Protein AF-A0A1B0D3J5-F1 (afdb_monomer_lite)

pLDDT: mean 71.96, std 26.23, range [23.3, 96.31]

Foldseek 3Di:
DPLDQQWPVVVWDQWPDKDQDPDPLRSVDIDTDGDPVDDTDIDGDDPDAQQVPDPDPDPDDDGHKDKDKDFAFDPCVPDDPDDGQGPWMWMDIDGGDPDCPVVVVVVVVVVVLVPDDPVSNVVDDDDDPDDDTGTDDSVPDDPRDRDDVPDPDDPDDPDDDDDPPDDDDDDDDDDDDDDDDDDDDDDDDDDDDDDDDDDDDDDDDDDDDDDDDDDDQQAQDLQADLVSVCVNCVSLVNNVCNVVCSHPHSNRLLPDDLVRLCVSVNDPVSVVSNCSNPPD

Sequence (280 aa):
MVPGHPVDVPLSYGLCHVSQPSNPSLFNTVEILWDPMKEVGVYIKVNCISTEFTPKKHGGEKGVPFRIQVETYLDTKHNSEVTVKPIHAAACQIKVFKLKGADRKHKQDREKIQKRPPSEQEKYQPSYECTILNDISSDMIVPQVCYSPDNGKTAISPIVPNSPVHVPKYDGVMQQFANTNNNPIAINNVSSTNSAMCKIIDQSIMSPAQMDSDEMIPTISKDSTPAHLTQWMNYHRLTQYVNTFAHFSGGDLLRMSKEDLIQICGLADGIRMYNILHAK

Radius of gyration: 28.18 Å; chains: 1; bounding box: 67×63×69 Å

Organism: Phlebotomus papatasi (NCBI:txid29031)

Secondary structure (DSSP, 8-state):
-----SB-TTT-BSEEEEE--S-GGGTT--EEEE-TTS--B--B---S-GGGGSS--STTS-PPPEEEEEEE----TT-TTS----SEEEEEEE---STTHHHHHHHHHHHHHHTS-HHHHTTSPPP-SSPPPEE--GGG--------TT--S-----------S-----------------PPPP--------------------PPPP-----------TT--HHHHHHHHHHTT-GGGTTTTTT--HHHHTTS-HHHHHHHH-HHHHHHHHHHHT--

InterPro domains:
  IPR007604 CP2 transcription factor [PF04516] (8-117)
  IPR007604 CP2 transcription factor [PS51968] (1-159)
  IPR013761 Sterile alpha motif/pointed domain superfamily [G3DSA:1.10.150.50] (208-280)
  IPR013761 Sterile alpha motif/pointed domain superfamily [SSF47769] (225-278)
  IPR040167 Transcription factor CP2-like [PTHR11037] (7-273)
  IPR041418 SAM domain [PF18016] (218-278)

Structure (mmCIF, N/CA/C/O backbone):
data_AF-A0A1B0D3J5-F1
#
_entry.id   AF-A0A1B0D3J5-F1
#
loop_
_atom_site.group_PDB
_atom_site.id
_atom_site.type_symbol
_atom_site.label_atom_id
_atom_site.label_alt_id
_atom_site.label_comp_id
_atom_site.label_asym_id
_atom_site.label_entity_id
_atom_site.label_seq_id
_atom_site.pdbx_PDB_ins_code
_atom_site.Cartn_x
_atom_site.Cartn_y
_atom_site.Cartn_z
_atom_site.occupancy
_atom_site.B_iso_or_equiv
_atom_site.auth_seq_id
_atom_site.auth_comp_id
_atom_site.auth_asym_id
_atom_site.auth_atom_id
_atom_site.pdbx_PDB_model_num
ATOM 1 N N . MET A 1 1 ? 17.002 -3.741 13.580 1.00 38.31 1 MET A N 1
ATOM 2 C CA . MET A 1 1 ? 15.784 -4.418 13.091 1.00 38.31 1 MET A CA 1
ATOM 3 C C . MET A 1 1 ? 16.031 -4.672 11.616 1.00 38.31 1 MET A C 1
ATOM 5 O O . MET A 1 1 ? 16.251 -3.703 10.905 1.00 38.31 1 MET A O 1
ATOM 9 N N . VAL A 1 2 ? 16.180 -5.930 11.191 1.00 34.06 2 VAL A N 1
ATOM 10 C CA . VAL A 1 2 ? 16.380 -6.238 9.763 1.00 34.06 2 VAL A CA 1
ATOM 11 C C . VAL A 1 2 ? 15.131 -5.738 9.031 1.00 34.06 2 VAL A C 1
ATOM 13 O O . VAL A 1 2 ? 14.034 -6.072 9.489 1.00 34.06 2 VAL A O 1
ATOM 16 N N . PRO A 1 3 ? 15.245 -4.901 7.987 1.00 51.28 3 PRO A N 1
ATOM 17 C CA . PRO A 1 3 ? 14.080 -4.473 7.230 1.00 51.28 3 PRO A CA 1
ATOM 18 C C . PRO A 1 3 ? 13.484 -5.712 6.559 1.00 51.28 3 PRO A C 1
ATOM 20 O O . PRO A 1 3 ? 14.028 -6.241 5.596 1.00 51.28 3 PRO A O 1
ATOM 23 N N . GLY A 1 4 ? 12.406 -6.239 7.137 1.00 60.72 4 GLY A N 1
ATOM 24 C CA . GLY A 1 4 ? 11.623 -7.285 6.497 1.00 60.72 4 GLY A CA 1
ATOM 25 C C . GLY A 1 4 ? 10.957 -6.708 5.255 1.00 60.72 4 GLY A C 1
ATOM 26 O O . GLY A 1 4 ? 10.468 -5.577 5.297 1.00 60.72 4 GLY A O 1
ATOM 27 N N . HIS A 1 5 ? 10.933 -7.474 4.167 1.00 71.75 5 HIS A N 1
ATOM 28 C CA . HIS A 1 5 ? 10.222 -7.065 2.962 1.00 71.75 5 HIS A CA 1
ATOM 29 C C . HIS A 1 5 ? 8.737 -6.805 3.284 1.00 71.75 5 HIS A C 1
ATOM 31 O O . HIS A 1 5 ? 8.107 -7.627 3.958 1.00 71.75 5 HIS A O 1
ATOM 37 N N . PRO A 1 6 ? 8.168 -5.673 2.831 1.00 83.50 6 PRO A N 1
ATOM 38 C CA . PRO A 1 6 ? 6.795 -5.283 3.153 1.00 83.50 6 PRO A CA 1
ATOM 39 C C . PRO A 1 6 ? 5.741 -6.158 2.461 1.00 83.50 6 PRO A C 1
ATOM 41 O O . PRO A 1 6 ? 4.586 -6.130 2.873 1.00 83.50 6 PRO A O 1
ATOM 44 N N . VAL A 1 7 ? 6.121 -6.941 1.446 1.00 90.81 7 VAL A N 1
ATOM 45 C CA . VAL A 1 7 ? 5.234 -7.855 0.712 1.00 90.81 7 VAL A CA 1
ATOM 46 C C . VAL A 1 7 ? 5.583 -9.305 1.032 1.00 90.81 7 VAL A C 1
ATOM 48 O O . VAL A 1 7 ? 6.741 -9.717 0.956 1.00 90.81 7 VAL A O 1
ATOM 51 N N . ASP A 1 8 ? 4.564 -10.090 1.370 1.00 90.38 8 ASP A N 1
ATOM 52 C CA . ASP A 1 8 ? 4.640 -11.541 1.499 1.00 90.38 8 ASP A CA 1
ATOM 53 C C . ASP A 1 8 ? 4.402 -12.184 0.126 1.00 90.38 8 ASP A C 1
ATOM 55 O O . ASP A 1 8 ? 3.270 -12.479 -0.263 1.00 90.38 8 ASP A O 1
ATOM 59 N N . VAL A 1 9 ? 5.482 -12.328 -0.647 1.00 88.94 9 VAL A N 1
ATOM 60 C CA . VAL A 1 9 ? 5.426 -12.860 -2.019 1.00 88.94 9 VAL A CA 1
ATOM 61 C C . VAL A 1 9 ? 4.816 -14.270 -2.075 1.00 88.94 9 VAL A C 1
ATOM 63 O O . VAL A 1 9 ? 3.961 -14.468 -2.929 1.00 88.94 9 VAL A O 1
ATOM 66 N N . PRO A 1 10 ? 5.149 -15.225 -1.178 1.00 92.12 10 PRO A N 1
ATOM 67 C CA . PRO A 1 10 ? 4.513 -16.548 -1.169 1.00 92.12 10 PRO A CA 1
ATOM 68 C C . PRO A 1 10 ? 2.989 -16.556 -1.009 1.00 92.12 10 PRO A C 1
ATOM 70 O O . PRO A 1 10 ? 2.341 -17.474 -1.503 1.00 92.12 10 PRO A O 1
ATOM 73 N N . LEU A 1 11 ? 2.418 -15.577 -0.300 1.00 93.56 11 LEU A N 1
ATOM 74 C CA . LEU A 1 11 ? 0.963 -15.452 -0.163 1.00 93.56 11 LEU A CA 1
ATOM 75 C C . LEU A 1 11 ? 0.332 -14.665 -1.319 1.00 93.56 11 LEU A C 1
ATOM 77 O O . LEU A 1 11 ? -0.857 -14.812 -1.581 1.00 93.56 11 LEU A O 1
ATOM 81 N N . SER A 1 12 ? 1.117 -13.836 -2.004 1.00 95.19 12 SER A N 1
ATOM 82 C CA . SER A 1 12 ? 0.647 -12.977 -3.089 1.00 95.19 12 SER A CA 1
ATOM 83 C C . SER A 1 12 ? 0.568 -13.719 -4.425 1.00 95.19 12 SER A C 1
ATOM 85 O O . SER A 1 12 ? 1.298 -14.676 -4.670 1.00 95.19 12 SER A O 1
ATOM 87 N N . TYR A 1 13 ? -0.308 -13.263 -5.317 1.00 96.12 13 TYR A N 1
ATOM 88 C CA . TYR A 1 13 ? -0.536 -13.882 -6.624 1.00 96.12 13 TYR A CA 1
ATOM 89 C C . TYR A 1 13 ? -0.886 -12.832 -7.684 1.00 96.12 13 TYR A C 1
ATOM 91 O O . TYR A 1 13 ? -1.293 -11.717 -7.359 1.00 96.12 13 TYR A O 1
ATOM 99 N N . GLY A 1 14 ? -0.703 -13.177 -8.962 1.00 94.06 14 GLY A N 1
ATOM 100 C CA . GLY A 1 14 ? -0.996 -12.276 -10.088 1.00 94.06 14 GLY A CA 1
ATOM 101 C C . GLY A 1 14 ? 0.007 -11.129 -10.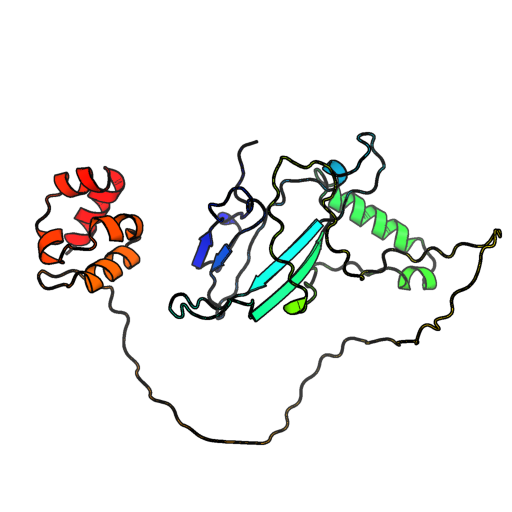277 1.00 94.06 14 GLY A C 1
ATOM 102 O O . GLY A 1 14 ? -0.209 -10.253 -11.111 1.00 94.06 14 GLY A O 1
ATOM 103 N N . LEU A 1 15 ? 1.112 -11.127 -9.523 1.00 93.69 15 LEU A N 1
ATOM 104 C CA . LEU A 1 15 ? 2.163 -10.113 -9.620 1.00 93.69 15 LEU A CA 1
ATOM 105 C C . LEU A 1 15 ? 3.139 -10.468 -10.744 1.00 93.69 15 LEU A C 1
ATOM 107 O O . LEU A 1 15 ? 3.722 -11.551 -10.748 1.00 93.69 15 LEU A O 1
ATOM 111 N N . CYS A 1 16 ? 3.367 -9.534 -11.662 1.00 91.88 16 CYS A N 1
ATOM 112 C CA . CYS A 1 16 ? 4.427 -9.626 -12.665 1.00 91.88 16 CYS A CA 1
ATOM 113 C C . CYS A 1 16 ? 5.784 -9.258 -12.053 1.00 91.88 16 CYS A C 1
ATOM 115 O O . CYS A 1 16 ? 6.806 -9.867 -12.366 1.00 91.88 16 CYS A O 1
ATOM 117 N N . HIS A 1 17 ? 5.794 -8.246 -11.181 1.00 89.44 17 HIS A N 1
ATOM 118 C CA . HIS A 1 17 ? 7.000 -7.748 -10.529 1.00 89.44 17 HIS A CA 1
ATOM 119 C C . HIS A 1 17 ? 6.676 -7.091 -9.184 1.00 89.44 17 HIS A C 1
ATOM 121 O O . HIS A 1 17 ? 5.610 -6.499 -9.022 1.00 89.44 17 HIS A O 1
ATOM 127 N N . VAL A 1 18 ? 7.621 -7.156 -8.245 1.00 90.75 18 VAL A N 1
ATOM 128 C CA . VAL A 1 18 ? 7.583 -6.427 -6.971 1.00 90.75 18 VAL A CA 1
ATOM 129 C C . VAL A 1 18 ? 8.946 -5.780 -6.762 1.00 90.75 18 VAL A C 1
ATOM 131 O O . VAL A 1 18 ? 9.956 -6.480 -6.706 1.00 90.75 18 VAL A O 1
ATOM 134 N N . SER A 1 19 ? 8.976 -4.460 -6.625 1.00 88.38 19 SER A N 1
ATOM 135 C CA . SER A 1 19 ? 10.171 -3.693 -6.271 1.00 88.38 19 SER A CA 1
ATOM 136 C C . SER A 1 19 ? 9.922 -2.872 -5.021 1.00 88.38 19 SER A C 1
ATOM 138 O O . SER A 1 19 ? 8.858 -2.298 -4.820 1.00 88.38 19 SER A O 1
ATOM 140 N N . GLN A 1 20 ? 10.941 -2.776 -4.177 1.00 83.25 20 GLN A N 1
ATOM 141 C CA . GLN A 1 20 ? 10.996 -1.733 -3.167 1.00 83.25 20 GLN A CA 1
ATOM 142 C C . GLN A 1 20 ? 11.940 -0.643 -3.681 1.00 83.25 20 GLN A C 1
ATOM 144 O O . GLN A 1 20 ? 13.038 -0.990 -4.130 1.00 83.25 20 GLN A O 1
ATOM 149 N N . PRO A 1 21 ? 11.550 0.644 -3.641 1.00 78.94 21 PRO A N 1
ATOM 150 C CA . PRO A 1 21 ? 12.441 1.718 -4.051 1.00 78.94 21 PRO A CA 1
ATOM 151 C C . PRO A 1 21 ? 13.766 1.643 -3.288 1.00 78.94 21 PRO A C 1
ATOM 153 O O . PRO A 1 21 ? 13.787 1.447 -2.073 1.00 78.94 21 PRO A O 1
ATOM 156 N N . SER A 1 22 ? 14.882 1.821 -3.994 1.00 75.25 22 SER A N 1
ATOM 157 C CA . SER A 1 22 ? 16.225 1.796 -3.397 1.00 75.25 22 SER A CA 1
ATOM 158 C C . SER A 1 22 ? 16.488 2.980 -2.462 1.00 75.25 22 SER A C 1
ATOM 160 O O . SER A 1 22 ? 17.437 2.946 -1.680 1.00 75.25 22 SER A O 1
ATOM 162 N N . ASN A 1 23 ? 15.648 4.020 -2.522 1.00 76.50 23 ASN A N 1
ATOM 163 C CA . ASN A 1 23 ? 15.724 5.170 -1.636 1.00 76.50 23 ASN A CA 1
ATOM 164 C C . ASN A 1 23 ? 15.330 4.776 -0.194 1.00 76.50 23 ASN A C 1
ATOM 166 O O . ASN A 1 23 ? 14.168 4.431 0.045 1.00 76.50 23 ASN A O 1
ATOM 170 N N . PRO A 1 24 ? 16.239 4.908 0.792 1.00 71.69 24 PRO A N 1
ATOM 171 C CA . PRO A 1 24 ? 15.947 4.597 2.188 1.00 71.69 24 PRO A CA 1
ATOM 172 C C . PRO A 1 24 ? 14.793 5.409 2.789 1.00 71.69 24 PRO A C 1
ATOM 174 O O . PRO A 1 24 ? 14.188 4.952 3.753 1.00 71.69 24 PRO A O 1
ATOM 177 N N . SER A 1 25 ? 14.462 6.588 2.245 1.00 74.81 25 SER A N 1
ATOM 178 C CA . SER A 1 25 ? 13.327 7.397 2.712 1.00 74.81 25 SER A CA 1
ATOM 179 C C . SER A 1 25 ? 11.962 6.862 2.267 1.00 74.81 25 SER A C 1
ATOM 181 O O . SER A 1 25 ? 10.946 7.343 2.760 1.00 74.81 25 SER A O 1
ATOM 183 N N . LEU A 1 26 ? 11.933 5.868 1.371 1.00 79.38 26 LEU A N 1
ATOM 184 C CA . LEU A 1 26 ? 10.729 5.237 0.822 1.00 79.38 26 LEU A CA 1
ATOM 185 C C . LEU A 1 26 ? 10.536 3.803 1.339 1.00 79.38 26 LEU A C 1
ATOM 187 O O . LEU A 1 26 ? 9.882 2.982 0.698 1.00 79.38 26 LEU A O 1
ATOM 191 N N . PHE A 1 27 ? 11.068 3.482 2.522 1.00 81.62 27 PHE A N 1
ATOM 192 C CA . PHE A 1 27 ? 10.923 2.152 3.130 1.00 81.62 27 PHE A CA 1
ATOM 193 C C . PHE A 1 27 ? 9.456 1.754 3.397 1.00 81.62 27 PHE A C 1
ATOM 195 O O . PHE A 1 27 ? 9.156 0.570 3.544 1.00 81.62 27 PHE A O 1
ATOM 202 N N . ASN A 1 28 ? 8.544 2.729 3.457 1.00 86.94 28 ASN A N 1
ATOM 203 C CA . ASN A 1 28 ? 7.097 2.550 3.596 1.00 86.94 28 ASN A CA 1
ATOM 204 C C . ASN A 1 28 ? 6.354 2.404 2.252 1.00 86.94 28 ASN A C 1
ATOM 206 O O . ASN A 1 28 ? 5.124 2.411 2.252 1.00 86.94 28 ASN A O 1
ATOM 210 N N . THR A 1 29 ? 7.079 2.298 1.137 1.00 90.00 29 THR A N 1
ATOM 211 C CA . THR A 1 29 ? 6.531 2.200 -0.220 1.00 90.00 29 THR A CA 1
ATOM 212 C C . THR A 1 29 ? 6.960 0.889 -0.865 1.00 90.00 29 THR A C 1
ATOM 214 O O . THR A 1 29 ? 8.084 0.422 -0.679 1.00 90.00 29 THR A O 1
ATOM 217 N N . VAL A 1 30 ? 6.053 0.291 -1.632 1.00 91.94 30 VAL A N 1
ATOM 218 C CA . VAL A 1 30 ? 6.330 -0.856 -2.493 1.00 91.94 30 VAL A CA 1
ATOM 219 C C . VAL A 1 30 ? 5.672 -0.622 -3.844 1.00 91.94 30 VAL A C 1
ATOM 221 O O . VAL A 1 30 ? 4.550 -0.127 -3.915 1.00 91.94 30 VAL A O 1
ATOM 224 N N . GLU A 1 31 ? 6.386 -0.967 -4.903 1.00 91.81 31 GLU A N 1
ATOM 225 C CA . GLU A 1 31 ? 5.926 -0.893 -6.279 1.00 91.81 31 GLU A CA 1
ATOM 226 C C . GLU A 1 31 ? 5.626 -2.297 -6.776 1.00 91.81 31 GLU A C 1
ATOM 228 O O . GLU A 1 31 ? 6.372 -3.251 -6.536 1.00 91.81 31 GLU A O 1
ATOM 233 N N . ILE A 1 32 ? 4.502 -2.425 -7.463 1.00 93.81 32 ILE A N 1
ATOM 234 C CA . ILE A 1 32 ? 3.999 -3.705 -7.929 1.00 93.81 32 ILE A CA 1
ATOM 235 C C . ILE A 1 32 ? 3.558 -3.512 -9.366 1.00 93.81 32 ILE A C 1
ATOM 237 O O . ILE A 1 32 ? 2.842 -2.564 -9.675 1.00 93.81 32 ILE A O 1
ATOM 241 N N . LEU A 1 33 ? 3.984 -4.424 -10.230 1.00 93.94 33 LEU A N 1
ATOM 242 C CA . LEU A 1 33 ? 3.494 -4.519 -11.594 1.00 93.94 33 LEU A CA 1
ATOM 243 C C . LEU A 1 33 ? 2.574 -5.727 -11.687 1.00 93.94 33 LEU A C 1
ATOM 245 O O . LEU A 1 33 ? 2.942 -6.820 -11.249 1.00 93.94 33 LEU A O 1
ATOM 249 N N . TRP A 1 34 ? 1.404 -5.538 -12.277 1.00 94.94 34 TRP A N 1
ATOM 250 C CA . TRP A 1 34 ? 0.430 -6.595 -12.507 1.00 94.94 34 TRP A CA 1
ATOM 251 C C . TRP A 1 34 ? -0.194 -6.449 -13.892 1.00 94.94 34 TRP A C 1
ATOM 253 O O . TRP A 1 34 ? -0.132 -5.389 -14.515 1.00 94.94 34 TRP A O 1
ATOM 263 N N . ASP A 1 35 ? -0.774 -7.540 -14.375 1.00 92.69 35 ASP A N 1
ATOM 264 C CA . ASP A 1 35 ? -1.550 -7.568 -15.609 1.00 92.69 35 ASP A CA 1
ATOM 265 C C . ASP A 1 35 ? -2.998 -7.144 -15.294 1.00 92.69 35 ASP A C 1
ATOM 267 O O . ASP A 1 35 ? -3.656 -7.827 -14.505 1.00 92.69 35 ASP A O 1
ATOM 271 N N . PRO A 1 36 ? -3.522 -6.045 -15.873 1.00 92.44 36 PRO A N 1
ATOM 272 C CA . PRO A 1 36 ? -4.873 -5.568 -15.580 1.00 92.44 36 PRO A CA 1
ATOM 273 C C . PRO A 1 36 ? -5.975 -6.523 -16.065 1.00 92.44 36 PRO A C 1
ATOM 275 O O . PRO A 1 36 ? -7.131 -6.354 -15.682 1.00 92.44 36 PRO A O 1
ATOM 278 N N . MET A 1 37 ? -5.646 -7.518 -16.896 1.00 94.50 37 MET A N 1
ATOM 279 C CA . MET A 1 37 ? -6.586 -8.541 -17.361 1.00 94.50 37 MET A CA 1
ATOM 280 C C . MET A 1 37 ? -6.659 -9.762 -16.434 1.00 94.50 37 MET A C 1
ATOM 282 O O . MET A 1 37 ? -7.446 -10.674 -16.693 1.00 94.50 37 MET A O 1
ATOM 286 N N . LYS A 1 38 ? -5.849 -9.811 -15.370 1.00 93.69 38 LYS A N 1
ATOM 287 C CA . LYS A 1 38 ? -5.788 -10.931 -14.422 1.00 93.69 38 LYS A CA 1
ATOM 288 C C . LYS A 1 38 ? -6.156 -10.483 -13.015 1.00 93.69 38 LYS A C 1
ATOM 290 O O . LYS A 1 38 ? -5.961 -9.334 -12.630 1.00 93.69 38 LYS A O 1
ATOM 295 N N . GLU A 1 39 ? -6.665 -11.426 -12.230 1.00 94.31 39 GLU A N 1
ATOM 296 C CA . GLU A 1 39 ? -6.868 -11.208 -10.801 1.00 94.31 39 GLU A CA 1
ATOM 297 C C . GLU A 1 39 ? -5.515 -11.107 -10.085 1.00 94.31 39 GLU A C 1
ATOM 299 O O . GLU A 1 39 ? -4.594 -11.889 -10.344 1.00 94.31 39 GLU A O 1
ATOM 304 N N . VAL A 1 40 ? -5.403 -10.139 -9.175 1.00 96.31 40 VAL A N 1
ATOM 305 C CA . VAL A 1 40 ? -4.183 -9.858 -8.421 1.00 96.31 40 VAL A CA 1
ATOM 306 C C . VAL A 1 40 ? -4.491 -9.724 -6.934 1.00 96.31 40 VAL A C 1
ATOM 308 O O . VAL A 1 40 ? -5.435 -9.042 -6.536 1.00 96.31 40 VAL A O 1
ATOM 311 N N . GLY A 1 41 ? -3.662 -10.357 -6.106 1.00 96.00 41 GLY A N 1
ATOM 312 C CA . GLY A 1 41 ? -3.742 -10.280 -4.653 1.00 96.00 41 GLY A CA 1
ATOM 313 C C . GLY A 1 41 ? -2.375 -9.995 -4.048 1.00 96.00 41 GLY A C 1
ATOM 314 O O . GLY A 1 41 ? -1.411 -10.715 -4.303 1.00 96.00 41 GLY A O 1
ATOM 315 N N . VAL A 1 42 ? -2.296 -8.950 -3.221 1.00 95.94 42 VAL A N 1
ATOM 316 C CA . VAL A 1 42 ? -1.058 -8.523 -2.556 1.00 95.94 42 VAL A CA 1
ATOM 317 C C . VAL A 1 42 ? -1.209 -8.659 -1.049 1.00 95.94 42 VAL A C 1
ATOM 319 O O . VAL A 1 42 ? -2.093 -8.052 -0.443 1.00 95.94 42 VAL A O 1
ATOM 322 N N . TYR A 1 43 ? -0.296 -9.397 -0.426 1.00 95.38 43 TYR A N 1
ATOM 323 C CA . TYR A 1 43 ? -0.242 -9.548 1.023 1.00 95.38 43 TYR A CA 1
ATOM 324 C C . TYR A 1 43 ? 0.836 -8.636 1.594 1.00 95.38 43 TYR A C 1
ATOM 326 O O . TYR A 1 43 ? 2.029 -8.861 1.397 1.00 95.38 43 TYR A O 1
ATOM 334 N N . ILE A 1 44 ? 0.411 -7.600 2.317 1.00 94.06 44 ILE A N 1
ATOM 335 C CA . ILE A 1 44 ? 1.303 -6.599 2.911 1.00 94.06 44 ILE A CA 1
ATOM 336 C C . ILE A 1 44 ? 1.490 -6.817 4.416 1.00 94.06 44 ILE A C 1
ATOM 338 O O . ILE A 1 44 ? 0.546 -7.123 5.148 1.00 94.06 44 ILE A O 1
ATOM 342 N N . LYS A 1 45 ? 2.718 -6.616 4.900 1.00 91.62 45 LYS A N 1
ATOM 343 C CA . LYS A 1 45 ? 3.088 -6.656 6.320 1.00 91.62 45 LYS A CA 1
ATOM 344 C C . LYS A 1 45 ? 3.391 -5.251 6.822 1.00 91.62 45 LYS A C 1
ATOM 346 O O . LYS A 1 45 ? 4.321 -4.598 6.357 1.00 91.62 45 LYS A O 1
ATOM 351 N N . VAL A 1 46 ? 2.635 -4.808 7.826 1.00 92.81 46 VAL A N 1
ATOM 352 C CA . VAL A 1 46 ? 2.875 -3.531 8.510 1.00 92.81 46 VAL A CA 1
ATOM 353 C C . VAL A 1 46 ? 3.655 -3.792 9.797 1.00 92.81 46 VAL A C 1
ATOM 355 O O . VAL A 1 46 ? 3.144 -4.404 10.732 1.00 92.81 46 VAL A O 1
ATOM 358 N N . ASN A 1 47 ? 4.906 -3.332 9.835 1.00 90.06 47 ASN A N 1
ATOM 359 C CA . ASN A 1 47 ? 5.874 -3.688 10.881 1.00 90.06 47 ASN A CA 1
ATOM 360 C C . ASN A 1 47 ? 5.908 -2.725 12.082 1.00 90.06 47 ASN A C 1
ATOM 362 O O . ASN A 1 47 ? 6.756 -2.879 12.959 1.00 90.06 47 ASN A O 1
ATOM 366 N N . CYS A 1 48 ? 5.015 -1.737 12.133 1.00 90.50 48 CYS A N 1
ATOM 367 C CA . CYS A 1 48 ? 4.941 -0.754 13.211 1.00 90.50 48 CYS A CA 1
ATOM 368 C C . CYS A 1 48 ? 3.552 -0.751 13.864 1.00 90.50 48 CYS A C 1
ATOM 370 O O . CYS A 1 48 ? 2.540 -0.998 13.207 1.00 90.50 48 CYS A O 1
ATOM 372 N N . ILE A 1 49 ? 3.488 -0.488 15.172 1.00 92.62 49 ILE A N 1
ATOM 373 C CA . ILE A 1 49 ? 2.230 -0.498 15.934 1.00 92.62 49 ILE A CA 1
ATOM 374 C C . ILE A 1 49 ? 1.762 0.929 16.211 1.00 92.62 49 ILE A C 1
ATOM 376 O O . ILE A 1 49 ? 2.543 1.795 16.588 1.00 92.62 49 ILE A O 1
ATOM 380 N N . SER A 1 50 ? 0.454 1.179 16.113 1.00 93.31 50 SER A N 1
ATOM 381 C CA . SER A 1 50 ? -0.129 2.521 16.270 1.00 93.31 50 SER A CA 1
ATOM 382 C C . SER A 1 50 ? 0.185 3.204 17.611 1.00 93.31 50 SER A C 1
ATOM 384 O O . SER A 1 50 ? 0.208 4.429 17.687 1.00 93.31 50 SER A O 1
ATOM 386 N N . THR A 1 51 ? 0.423 2.446 18.684 1.00 90.75 51 THR A N 1
ATOM 387 C CA . THR A 1 51 ? 0.792 2.983 20.010 1.00 90.75 51 THR A CA 1
ATOM 388 C C . THR A 1 51 ? 2.280 3.305 20.155 1.00 90.75 51 THR A C 1
ATOM 390 O O . THR A 1 51 ? 2.684 3.830 21.181 1.00 90.75 51 THR A O 1
ATOM 393 N N . GLU A 1 52 ? 3.124 2.977 19.175 1.00 90.50 52 GLU A N 1
ATOM 394 C CA . GLU A 1 52 ? 4.550 3.351 19.200 1.00 90.50 52 GLU A CA 1
ATOM 395 C C . GLU A 1 52 ? 4.753 4.833 18.868 1.00 90.50 52 GLU A C 1
ATOM 397 O O . GLU A 1 52 ? 5.777 5.412 19.212 1.00 90.50 52 GLU A O 1
ATOM 402 N N . PHE A 1 53 ? 3.739 5.455 18.263 1.00 89.81 53 PHE A N 1
ATOM 403 C CA . PHE A 1 53 ? 3.740 6.854 17.845 1.00 89.81 53 PHE A CA 1
ATOM 404 C C . PHE A 1 53 ? 2.901 7.749 18.771 1.00 89.81 53 PHE A C 1
ATOM 406 O O . PHE A 1 53 ? 2.590 8.882 18.413 1.00 89.81 53 PHE A O 1
ATOM 413 N N . THR A 1 54 ? 2.498 7.264 19.953 1.00 86.19 54 THR A N 1
ATOM 414 C CA . THR A 1 54 ? 1.801 8.092 20.950 1.00 86.19 54 THR A CA 1
ATOM 415 C C . THR A 1 54 ? 2.801 8.807 21.867 1.00 86.19 54 THR A C 1
ATOM 417 O O . THR A 1 54 ? 3.806 8.204 22.248 1.00 86.19 54 THR A O 1
ATOM 420 N N . PRO A 1 55 ? 2.547 10.068 22.271 1.00 78.56 55 PRO A N 1
ATOM 421 C CA . PRO A 1 55 ? 3.469 10.828 23.118 1.00 78.56 55 PRO A CA 1
ATOM 422 C C . PRO A 1 55 ? 3.769 10.164 24.466 1.00 78.56 55 PRO A C 1
ATOM 424 O O . PRO A 1 55 ? 4.889 10.283 24.967 1.00 78.56 55 PRO A O 1
ATOM 427 N N . LYS A 1 56 ? 2.799 9.463 25.074 1.00 72.69 56 LYS A N 1
ATOM 428 C CA . LYS A 1 56 ? 3.025 8.766 26.345 1.00 72.69 56 LYS A CA 1
ATOM 429 C C . LYS A 1 56 ? 3.318 7.291 26.121 1.00 72.69 56 LYS A C 1
ATOM 431 O O . LYS A 1 56 ? 2.616 6.585 25.405 1.00 72.69 56 LYS A O 1
ATOM 436 N N . LYS A 1 57 ? 4.349 6.821 26.827 1.00 64.56 57 LYS A N 1
ATOM 437 C CA . LYS A 1 57 ? 4.773 5.413 26.856 1.00 64.56 57 LYS A CA 1
ATOM 438 C C . LYS A 1 57 ? 3.986 4.555 27.855 1.00 64.56 57 LYS A C 1
ATOM 440 O O . LYS A 1 57 ? 4.121 3.336 27.840 1.00 64.56 57 LYS A O 1
ATOM 445 N N . HIS A 1 58 ? 3.189 5.172 28.731 1.00 62.34 58 HIS A N 1
ATOM 446 C CA . HIS A 1 58 ? 2.302 4.445 29.640 1.00 62.34 58 HIS A CA 1
ATOM 447 C C . HIS A 1 58 ? 1.009 4.079 28.904 1.00 62.34 58 HIS A C 1
ATOM 449 O O . HIS A 1 58 ? 0.451 4.899 28.178 1.00 62.34 58 HIS A O 1
ATOM 455 N N . GLY A 1 59 ? 0.571 2.826 29.055 1.00 65.75 59 GLY A N 1
ATOM 456 C CA . GLY A 1 59 ? -0.577 2.280 28.332 1.00 65.75 59 GLY A CA 1
ATOM 457 C C . GLY A 1 59 ? -1.877 3.065 28.553 1.00 65.75 59 GLY A C 1
ATOM 458 O O . GLY A 1 59 ? -2.032 3.776 29.540 1.00 65.75 59 GLY A O 1
ATOM 459 N N . GLY A 1 60 ? -2.826 2.912 27.627 1.00 68.75 60 GLY A N 1
ATOM 460 C CA . GLY A 1 60 ? -4.160 3.524 27.703 1.00 68.75 60 GLY A CA 1
ATOM 461 C C . GLY A 1 60 ? -4.412 4.649 26.696 1.00 68.75 60 GLY A C 1
ATOM 462 O O . GLY A 1 60 ? -5.568 5.006 26.476 1.00 68.75 60 GLY A O 1
ATOM 463 N N . GLU A 1 61 ? -3.377 5.169 26.027 1.00 78.88 61 GLU A N 1
ATOM 464 C CA . GLU A 1 61 ? -3.566 6.153 24.956 1.00 78.88 61 GLU A CA 1
ATOM 465 C C . GLU A 1 61 ? -4.068 5.519 23.650 1.00 78.88 61 GLU A C 1
ATOM 467 O O . GLU A 1 61 ? -3.753 4.380 23.290 1.00 78.88 61 GLU A O 1
ATOM 472 N N . LYS A 1 62 ? -4.877 6.288 22.914 1.00 84.69 62 LYS A N 1
ATOM 473 C CA . LYS A 1 62 ? -5.373 5.908 21.590 1.00 84.69 62 LYS A CA 1
ATOM 474 C C . LYS A 1 62 ? -4.205 5.946 20.602 1.00 84.69 62 LYS A C 1
ATOM 476 O O . LYS A 1 62 ? -3.682 7.016 20.323 1.00 84.69 62 LYS A O 1
ATOM 481 N N . GLY A 1 63 ? -3.846 4.789 20.044 1.00 88.56 63 GLY A N 1
ATOM 482 C CA . GLY A 1 63 ? -2.816 4.698 19.006 1.00 88.56 63 GLY A CA 1
ATOM 483 C C . GLY A 1 63 ? -3.105 5.592 17.793 1.00 88.56 63 GLY A C 1
ATOM 484 O O . GLY A 1 63 ? -4.269 5.753 17.400 1.00 88.56 63 GLY A O 1
ATOM 485 N N . VAL A 1 64 ? -2.036 6.125 17.198 1.00 92.12 64 VAL A N 1
ATOM 486 C CA . VAL A 1 64 ? -2.062 6.965 15.995 1.00 92.12 64 VAL A CA 1
ATOM 487 C C . VAL A 1 64 ? -2.565 6.136 14.803 1.00 92.12 64 VAL A C 1
ATOM 489 O O . VAL A 1 64 ? -2.025 5.054 14.554 1.00 92.12 64 VAL A O 1
ATOM 492 N N . PRO A 1 65 ? -3.619 6.575 14.088 1.00 92.81 65 PRO A N 1
ATOM 493 C CA . PRO A 1 65 ? -4.067 5.891 12.881 1.00 92.81 65 PRO A CA 1
ATOM 494 C C . PRO A 1 65 ? -3.042 6.076 11.758 1.00 92.81 65 PRO A C 1
ATOM 496 O O . PRO A 1 65 ? -2.494 7.163 11.589 1.00 92.81 65 PRO A O 1
ATOM 499 N N . PHE A 1 66 ? -2.812 5.026 10.977 1.00 94.62 66 PHE A N 1
ATOM 500 C CA . PHE A 1 66 ? -2.022 5.106 9.749 1.00 94.62 66 PHE A CA 1
ATOM 501 C C . PHE A 1 66 ? -2.945 5.149 8.540 1.00 94.62 66 PHE A C 1
ATOM 503 O O . PHE A 1 66 ? -4.141 4.873 8.648 1.00 94.62 66 PHE A O 1
ATOM 510 N N . ARG A 1 67 ? -2.381 5.473 7.380 1.00 93.75 67 ARG A N 1
ATOM 511 C CA . ARG A 1 67 ? -3.092 5.483 6.107 1.00 93.75 67 ARG A CA 1
ATOM 512 C C . ARG A 1 67 ? -2.374 4.564 5.132 1.00 93.75 67 ARG A C 1
ATOM 514 O O . ARG A 1 67 ? -1.189 4.764 4.887 1.00 93.75 67 ARG A O 1
ATOM 521 N N . ILE A 1 68 ? -3.091 3.585 4.592 1.00 94.94 68 ILE A N 1
ATOM 522 C CA . ILE A 1 68 ? -2.647 2.873 3.393 1.00 94.94 68 ILE A CA 1
ATOM 523 C C . ILE A 1 68 ? -3.150 3.687 2.211 1.00 94.94 68 ILE A C 1
ATOM 525 O O . ILE A 1 68 ? -4.338 4.002 2.158 1.00 94.94 68 ILE A O 1
ATOM 529 N N . GLN A 1 69 ? -2.250 4.037 1.300 1.00 94.50 69 GLN A N 1
ATOM 530 C CA . GLN A 1 69 ? -2.562 4.683 0.031 1.00 94.50 69 GLN A CA 1
ATOM 531 C C . GLN A 1 69 ? -2.070 3.773 -1.089 1.00 94.50 69 GLN A C 1
ATOM 533 O O . GLN A 1 69 ? -0.953 3.265 -1.023 1.00 94.50 69 GLN A O 1
ATOM 538 N N . VAL A 1 70 ? -2.921 3.568 -2.085 1.00 95.25 70 VAL A N 1
ATOM 539 C CA . VAL A 1 70 ? -2.617 2.828 -3.304 1.00 95.25 70 VAL A CA 1
ATOM 540 C C . VAL A 1 70 ? -2.721 3.812 -4.454 1.00 95.25 70 VAL A C 1
ATOM 542 O O . VAL A 1 70 ? -3.735 4.495 -4.592 1.00 95.25 70 VAL A O 1
ATOM 545 N N . GLU A 1 71 ? -1.665 3.893 -5.248 1.00 93.50 71 GLU A N 1
ATOM 546 C CA . GLU A 1 71 ? -1.593 4.712 -6.452 1.00 93.50 71 GLU A CA 1
ATOM 547 C C . GLU A 1 71 ? -1.358 3.783 -7.637 1.00 93.50 71 GLU A C 1
ATOM 549 O O . GLU A 1 71 ? -0.445 2.957 -7.617 1.00 93.50 71 GLU A O 1
ATOM 554 N N . THR A 1 72 ? -2.198 3.910 -8.657 1.00 93.31 72 THR A N 1
ATOM 555 C CA . THR A 1 72 ? -2.107 3.121 -9.882 1.00 93.31 72 THR A CA 1
ATOM 556 C C . THR A 1 72 ? -1.600 4.007 -11.004 1.00 93.31 72 THR A C 1
ATOM 558 O O . THR A 1 72 ? -2.134 5.092 -11.251 1.00 93.31 72 THR A O 1
ATOM 561 N N . TYR A 1 73 ? -0.584 3.520 -11.704 1.00 91.12 73 TYR A N 1
ATOM 562 C CA . TYR A 1 73 ? 0.062 4.197 -12.818 1.00 91.12 73 TYR A CA 1
ATOM 563 C C . TYR A 1 73 ? 0.016 3.314 -14.059 1.00 91.12 73 TYR A C 1
ATOM 565 O O . TYR A 1 73 ? 0.051 2.088 -13.961 1.00 91.12 73 TYR A O 1
ATOM 573 N N . LEU A 1 74 ? -0.033 3.946 -15.230 1.00 88.06 74 LEU A N 1
ATOM 574 C CA . LEU A 1 74 ? 0.228 3.252 -16.483 1.00 88.06 74 LEU A CA 1
ATOM 575 C C . LEU A 1 74 ? 1.747 3.114 -16.656 1.00 88.06 74 LEU A C 1
ATOM 577 O O . LEU A 1 74 ? 2.473 4.086 -16.448 1.00 88.06 74 LEU A O 1
ATOM 581 N N . ASP A 1 75 ? 2.233 1.932 -17.042 1.00 78.06 75 ASP A N 1
ATOM 582 C CA . ASP A 1 75 ? 3.663 1.719 -17.293 1.00 78.06 75 ASP A CA 1
ATOM 583 C C . ASP A 1 75 ? 4.081 2.389 -18.617 1.00 78.06 75 ASP A C 1
ATOM 585 O O . ASP A 1 75 ? 4.083 1.774 -19.681 1.00 78.06 75 ASP A O 1
ATOM 589 N N . THR A 1 76 ? 4.387 3.690 -18.574 1.00 68.31 76 THR A N 1
ATOM 590 C CA . THR A 1 76 ? 4.756 4.504 -19.747 1.00 68.31 76 THR A CA 1
ATOM 591 C C . THR A 1 76 ? 6.260 4.750 -19.839 1.00 68.31 76 THR A C 1
ATOM 593 O O . THR A 1 76 ? 6.692 5.866 -20.134 1.00 68.31 76 THR A O 1
ATOM 596 N N . LYS A 1 77 ? 7.085 3.716 -19.627 1.00 59.28 77 LYS A N 1
ATOM 597 C CA . LYS A 1 77 ? 8.566 3.778 -19.701 1.00 59.28 77 LYS A CA 1
ATOM 598 C C . LYS A 1 77 ? 9.151 4.302 -21.027 1.00 59.28 77 LYS A C 1
ATOM 600 O O . LYS A 1 77 ? 10.364 4.456 -21.128 1.00 59.28 77 LYS A O 1
ATOM 605 N N . HIS A 1 78 ? 8.318 4.612 -22.022 1.00 51.03 78 HIS A N 1
ATOM 606 C CA . HIS A 1 78 ? 8.715 5.124 -23.335 1.00 51.03 78 HIS A CA 1
ATOM 607 C C . HIS A 1 78 ? 8.365 6.598 -23.606 1.00 51.03 78 HIS A C 1
ATOM 609 O O . HIS A 1 78 ? 8.679 7.074 -24.692 1.00 51.03 78 HIS A O 1
ATOM 615 N N . ASN A 1 79 ? 7.737 7.335 -22.678 1.00 48.88 79 ASN A N 1
ATOM 616 C CA . ASN A 1 79 ? 7.341 8.728 -22.928 1.00 48.88 79 ASN A CA 1
ATOM 617 C C . ASN A 1 79 ? 7.919 9.675 -21.864 1.00 48.88 79 ASN A C 1
ATOM 619 O O . ASN A 1 79 ? 7.359 9.858 -20.787 1.00 48.88 79 ASN A O 1
ATOM 623 N N . SER A 1 80 ? 9.094 10.227 -22.154 1.00 49.69 80 SER A N 1
ATOM 624 C CA . SER A 1 80 ? 9.988 10.908 -21.209 1.00 49.69 80 SER A CA 1
ATOM 625 C C . SER A 1 80 ? 9.640 12.370 -20.882 1.00 49.69 80 SER A C 1
ATOM 627 O O . SER A 1 80 ? 10.480 13.058 -20.312 1.00 49.69 80 SER A O 1
ATOM 629 N N . GLU A 1 81 ? 8.444 12.869 -21.218 1.00 47.25 81 GLU A N 1
ATOM 630 C CA . GLU A 1 81 ? 8.161 14.318 -21.148 1.00 47.25 81 GLU A CA 1
ATOM 631 C C . GLU A 1 81 ? 6.914 14.726 -20.339 1.00 47.25 81 GLU A C 1
ATOM 633 O O . GLU A 1 81 ? 6.622 15.912 -20.213 1.00 47.25 81 GLU A O 1
ATOM 638 N N . VAL A 1 82 ? 6.190 13.788 -19.721 1.00 53.53 82 VAL A N 1
ATOM 639 C CA . VAL A 1 82 ? 4.973 14.114 -18.952 1.00 53.53 82 VAL A CA 1
ATOM 640 C C . VAL A 1 82 ? 5.156 13.781 -17.475 1.00 53.53 82 VAL A C 1
ATOM 642 O O . VAL A 1 82 ? 5.579 12.684 -17.116 1.00 53.53 82 VAL A O 1
ATOM 645 N N . THR A 1 83 ? 4.805 14.730 -16.603 1.00 55.00 83 THR A N 1
ATOM 646 C CA . THR A 1 83 ? 4.635 14.506 -15.164 1.00 55.00 83 THR A CA 1
ATOM 647 C C . THR A 1 83 ? 3.697 13.322 -14.941 1.00 55.00 83 THR A C 1
ATOM 649 O O . THR A 1 83 ? 2.498 13.394 -15.211 1.00 55.00 83 THR A O 1
ATOM 652 N N . VAL A 1 84 ? 4.254 12.210 -14.462 1.00 69.56 84 VAL A N 1
ATOM 653 C CA . VAL A 1 84 ? 3.527 10.951 -14.288 1.00 69.56 84 VAL A CA 1
ATOM 654 C C . VAL A 1 84 ? 2.558 11.096 -13.110 1.00 69.56 84 VAL A C 1
ATOM 656 O O . VAL A 1 84 ? 2.925 10.939 -11.947 1.00 69.56 84 VAL A O 1
ATOM 659 N N . LYS A 1 85 ? 1.311 11.462 -13.411 1.00 78.62 85 LYS A N 1
ATOM 660 C CA . LYS A 1 85 ? 0.197 11.513 -12.457 1.00 78.62 85 LYS A CA 1
ATOM 661 C C . LYS A 1 85 ? -0.453 10.124 -12.383 1.00 78.62 85 LYS A C 1
ATOM 663 O O . LYS A 1 85 ? -0.605 9.491 -13.430 1.00 78.62 85 LYS A O 1
ATOM 668 N N . PRO A 1 86 ? -0.847 9.633 -11.195 1.00 87.38 86 PRO A N 1
ATOM 669 C CA . PRO A 1 86 ? -1.547 8.359 -11.111 1.00 87.38 86 PRO A CA 1
ATOM 670 C C . PRO A 1 86 ? -2.905 8.466 -11.799 1.00 87.38 86 PRO A C 1
ATOM 672 O O . PRO A 1 86 ? -3.619 9.465 -11.652 1.00 87.38 86 PRO A O 1
ATOM 675 N N . ILE A 1 87 ? -3.259 7.414 -12.535 1.00 90.56 87 ILE A N 1
ATOM 676 C CA . ILE A 1 87 ? -4.559 7.289 -13.204 1.00 90.56 87 ILE A CA 1
ATOM 677 C C . ILE A 1 87 ? -5.677 6.999 -12.200 1.00 90.56 87 ILE A C 1
ATOM 679 O O . ILE A 1 87 ? -6.837 7.303 -12.457 1.00 90.56 87 ILE A O 1
ATOM 683 N N . HIS A 1 88 ? -5.322 6.435 -11.046 1.00 91.25 88 HIS A N 1
ATOM 684 C CA . HIS A 1 88 ? -6.231 6.187 -9.937 1.00 91.25 88 HIS A CA 1
ATOM 685 C C . HIS A 1 88 ? -5.463 6.213 -8.617 1.00 91.25 88 HIS A C 1
ATOM 687 O O . HIS A 1 88 ? -4.314 5.774 -8.552 1.00 91.25 88 HIS A O 1
ATOM 693 N N . ALA A 1 89 ? -6.098 6.724 -7.567 1.00 93.25 89 ALA A N 1
ATOM 694 C CA . ALA A 1 89 ? -5.571 6.665 -6.216 1.00 93.25 89 ALA A CA 1
ATOM 695 C C . ALA A 1 89 ? -6.701 6.410 -5.225 1.00 93.25 89 ALA A C 1
ATOM 697 O O . ALA A 1 89 ? -7.775 7.003 -5.328 1.00 93.25 89 ALA A O 1
ATOM 698 N N . ALA A 1 90 ? -6.442 5.566 -4.232 1.00 95.62 90 ALA A N 1
ATOM 699 C CA . ALA A 1 90 ? -7.393 5.276 -3.171 1.00 95.62 90 ALA A CA 1
ATOM 700 C C . ALA A 1 90 ? -6.682 5.021 -1.838 1.00 95.62 90 ALA A C 1
ATOM 702 O O . ALA A 1 90 ? -5.504 4.661 -1.793 1.00 95.62 90 ALA A O 1
ATOM 703 N N . ALA A 1 91 ? -7.384 5.221 -0.725 1.00 96.19 91 ALA A N 1
ATOM 704 C CA . ALA A 1 91 ? -6.823 5.007 0.603 1.00 96.19 91 ALA A CA 1
ATOM 705 C C . ALA A 1 91 ? -7.840 4.533 1.637 1.00 96.19 91 ALA A C 1
ATOM 707 O O . ALA A 1 91 ? -9.049 4.733 1.524 1.00 96.19 91 ALA A O 1
ATOM 708 N N . CYS A 1 92 ? -7.314 3.976 2.724 1.00 94.56 92 CYS A N 1
ATOM 709 C CA . CYS A 1 92 ? -8.059 3.748 3.953 1.00 94.56 92 CYS A CA 1
ATOM 710 C C . CYS A 1 92 ? -7.199 4.050 5.181 1.00 94.56 92 CYS A C 1
ATOM 712 O O . CYS A 1 92 ? -5.965 4.055 5.133 1.00 94.56 92 CYS A O 1
ATOM 714 N N . GLN A 1 93 ? -7.868 4.310 6.303 1.00 94.50 93 GLN A N 1
ATOM 715 C CA . GLN A 1 93 ? -7.201 4.405 7.595 1.00 94.50 93 GLN A CA 1
ATOM 716 C C . GLN A 1 93 ? -7.130 3.030 8.250 1.00 94.50 93 GLN A C 1
ATOM 718 O O . GLN A 1 93 ? -8.124 2.309 8.315 1.00 94.50 93 GLN A O 1
ATOM 723 N N . ILE A 1 94 ? -5.966 2.708 8.802 1.00 95.25 94 ILE A N 1
ATOM 724 C CA . ILE A 1 94 ? -5.740 1.486 9.565 1.00 95.25 94 ILE A CA 1
ATOM 725 C C . ILE A 1 94 ? -5.268 1.816 10.977 1.00 95.25 94 ILE A C 1
ATOM 727 O O . ILE A 1 94 ? -4.715 2.882 11.259 1.00 95.25 94 ILE A O 1
ATOM 731 N N . LYS A 1 95 ? -5.448 0.857 11.880 1.00 94.00 95 LYS A N 1
ATOM 732 C CA . LYS A 1 95 ? -4.823 0.874 13.198 1.00 94.00 95 LYS A CA 1
ATOM 733 C C . LYS A 1 95 ? -4.181 -0.477 13.440 1.00 94.00 95 LYS A C 1
ATOM 735 O O . LYS A 1 95 ? -4.848 -1.502 13.330 1.00 94.00 95 LYS A O 1
ATOM 740 N N . VAL A 1 96 ? -2.896 -0.466 13.763 1.00 95.06 96 VAL A N 1
ATOM 741 C CA . VAL A 1 96 ? -2.101 -1.683 13.919 1.00 95.06 96 VAL A CA 1
ATOM 742 C C . VAL A 1 96 ? -1.970 -1.997 15.399 1.00 95.06 96 VAL A C 1
ATOM 744 O O . VAL A 1 96 ? -1.693 -1.113 16.213 1.00 95.06 96 VAL A O 1
ATOM 747 N N . PHE A 1 97 ? -2.184 -3.262 15.750 1.00 93.19 97 PHE A N 1
ATOM 748 C CA . PHE A 1 97 ? -2.180 -3.752 17.124 1.00 93.19 97 PHE A CA 1
ATOM 749 C C . PHE A 1 97 ? -1.152 -4.875 17.286 1.00 93.19 97 PHE A C 1
ATOM 751 O O . PHE A 1 97 ? -0.937 -5.658 16.367 1.00 93.19 97 PHE A O 1
ATOM 758 N N . LYS A 1 98 ? -0.555 -5.002 18.478 1.00 91.44 98 LYS A N 1
ATOM 759 C CA . LYS A 1 98 ? 0.295 -6.159 18.811 1.00 91.44 98 LYS A CA 1
ATOM 760 C C . LYS A 1 98 ? -0.546 -7.416 19.024 1.00 91.44 98 LYS A C 1
ATOM 762 O O . LYS A 1 98 ? -1.573 -7.366 19.712 1.00 91.44 98 LYS A O 1
ATOM 767 N N . LEU A 1 99 ? -0.030 -8.555 18.552 1.00 92.06 99 LEU A N 1
ATOM 768 C CA . LEU A 1 99 ? -0.645 -9.879 18.718 1.00 92.06 99 LEU A CA 1
ATOM 769 C C . LEU A 1 99 ? -2.106 -9.861 18.217 1.00 92.06 99 LEU A C 1
ATOM 771 O O . LEU A 1 99 ? -2.449 -9.118 17.306 1.00 92.06 99 LEU A O 1
ATOM 775 N N . LYS A 1 100 ? -3.004 -10.604 18.873 1.00 94.94 100 LYS A N 1
ATOM 776 C CA . LYS A 1 100 ? -4.459 -10.600 18.612 1.00 94.94 100 LYS A CA 1
ATOM 777 C C . LYS A 1 100 ? -5.186 -9.330 19.094 1.00 94.94 100 LYS A C 1
ATOM 779 O O . LYS A 1 100 ? -6.335 -9.382 19.529 1.00 94.94 100 LYS A O 1
ATOM 784 N N . GLY A 1 101 ? -4.502 -8.186 19.147 1.00 93.38 101 GLY A N 1
ATOM 785 C CA . GLY A 1 101 ? -5.072 -6.944 19.670 1.00 93.38 101 GLY A CA 1
ATOM 786 C C . GLY A 1 101 ? -6.215 -6.400 18.809 1.00 93.38 101 GLY A C 1
ATOM 787 O O . GLY A 1 101 ? -7.195 -5.915 19.370 1.00 93.38 101 GLY A O 1
ATOM 788 N N . ALA A 1 102 ? -6.123 -6.552 17.483 1.00 92.75 102 ALA A N 1
ATOM 789 C CA . ALA A 1 102 ? -7.187 -6.181 16.552 1.00 92.75 102 ALA A CA 1
ATOM 790 C C . ALA A 1 102 ? -8.458 -7.013 16.798 1.00 92.75 102 ALA A C 1
ATOM 792 O O . ALA A 1 102 ? -9.521 -6.436 17.015 1.00 92.75 102 ALA A O 1
ATOM 793 N N . ASP A 1 103 ? -8.331 -8.342 16.905 1.00 93.88 103 ASP A N 1
ATOM 794 C CA . ASP A 1 103 ? -9.456 -9.252 17.175 1.00 93.88 103 ASP A CA 1
ATOM 795 C C . ASP A 1 103 ? -10.156 -8.928 18.497 1.00 93.88 103 ASP A C 1
ATOM 797 O O . ASP A 1 103 ? -11.383 -8.842 18.571 1.00 93.88 103 ASP A O 1
ATOM 801 N N . ARG A 1 104 ? -9.372 -8.705 19.564 1.00 94.69 104 ARG A N 1
ATOM 802 C CA . ARG A 1 104 ? -9.923 -8.325 20.873 1.00 94.69 104 ARG A CA 1
ATOM 803 C C . ARG A 1 104 ? -10.667 -6.997 20.798 1.00 94.69 104 ARG A C 1
ATOM 805 O O . ARG A 1 104 ? -11.746 -6.883 21.373 1.00 94.69 104 ARG A O 1
ATOM 812 N N . LYS A 1 105 ? -10.100 -6.007 20.100 1.00 92.12 105 LYS A N 1
ATOM 813 C CA . LYS A 1 105 ? -10.709 -4.684 19.940 1.00 92.12 105 LYS A CA 1
ATOM 814 C C . LYS A 1 105 ? -12.010 -4.765 19.147 1.00 92.12 105 LYS A C 1
ATOM 816 O O . LYS A 1 105 ? -13.013 -4.213 19.586 1.00 92.12 105 LYS A O 1
ATOM 821 N N . HIS A 1 106 ? -12.009 -5.499 18.039 1.00 91.25 106 HIS A N 1
ATOM 822 C CA . HIS A 1 106 ? -13.183 -5.714 17.198 1.00 91.25 106 HIS A CA 1
ATOM 823 C C . HIS A 1 106 ? -14.316 -6.408 17.959 1.00 91.25 106 HIS A C 1
ATOM 825 O O . HIS A 1 106 ? -15.446 -5.919 17.971 1.00 91.25 106 HIS A O 1
ATOM 831 N N . LYS A 1 107 ? -13.994 -7.479 18.699 1.00 93.50 107 LYS A N 1
ATOM 832 C CA . LYS A 1 107 ? -14.945 -8.170 19.578 1.00 93.50 107 LYS A CA 1
ATOM 833 C C . LYS A 1 107 ? -15.521 -7.231 20.642 1.00 93.50 107 LYS A C 1
ATOM 835 O O . LYS A 1 107 ? -16.739 -7.160 20.787 1.00 93.50 107 LYS A O 1
ATOM 840 N N . GLN A 1 108 ? -14.662 -6.497 21.352 1.00 93.69 108 GLN A N 1
ATOM 841 C CA . GLN A 1 108 ? -15.081 -5.563 22.400 1.00 93.69 108 GLN A CA 1
ATOM 842 C C . GLN A 1 108 ? -15.985 -4.452 21.850 1.00 93.69 108 GLN A C 1
ATOM 844 O O . GLN A 1 108 ? -16.994 -4.121 22.472 1.00 93.69 108 GLN A O 1
ATOM 849 N N . ASP A 1 109 ? -15.640 -3.873 20.698 1.00 91.44 109 ASP A N 1
ATOM 850 C CA . ASP A 1 109 ? -16.422 -2.800 20.084 1.00 91.44 109 ASP A CA 1
ATOM 851 C C . ASP A 1 109 ? -17.785 -3.313 19.602 1.00 91.44 109 ASP A C 1
ATOM 853 O O . ASP A 1 109 ? -18.801 -2.665 19.857 1.00 91.44 109 ASP A O 1
ATOM 857 N N . ARG A 1 110 ? -17.840 -4.518 19.018 1.00 91.50 110 ARG A N 1
ATOM 858 C CA . ARG A 1 110 ? -19.095 -5.166 18.612 1.00 91.50 110 ARG A CA 1
ATOM 859 C C . ARG A 1 110 ? -20.019 -5.437 19.800 1.00 91.50 110 ARG A C 1
ATOM 861 O O . ARG A 1 110 ? -21.183 -5.049 19.763 1.00 91.50 110 ARG A O 1
ATOM 868 N N . GLU A 1 111 ? -19.504 -6.042 20.869 1.00 94.31 111 GLU A N 1
ATOM 869 C CA . GLU A 1 111 ? -20.276 -6.295 22.097 1.00 94.31 111 GLU A CA 1
ATOM 870 C C . GLU A 1 111 ? -20.751 -4.991 22.750 1.00 94.31 111 GLU A C 1
ATOM 872 O O . GLU A 1 111 ? -21.854 -4.921 23.294 1.00 94.31 111 GLU A O 1
ATOM 877 N N . LYS A 1 112 ? -19.932 -3.934 22.689 1.00 92.69 112 LYS A N 1
ATOM 878 C CA . LYS A 1 112 ? -20.289 -2.615 23.214 1.00 92.69 112 LYS A CA 1
ATOM 879 C C . LYS A 1 112 ? -21.420 -1.968 22.416 1.00 92.69 112 LYS A C 1
ATOM 881 O O . LYS A 1 112 ? -22.280 -1.344 23.029 1.00 92.69 112 LYS A O 1
ATOM 886 N N . ILE A 1 113 ? -21.425 -2.094 21.088 1.00 91.94 113 ILE A N 1
ATOM 887 C CA . ILE A 1 113 ? -22.485 -1.547 20.227 1.00 91.94 113 ILE A CA 1
ATOM 888 C C . ILE A 1 113 ? -23.790 -2.323 20.431 1.00 91.94 113 ILE A C 1
ATOM 890 O O . ILE A 1 113 ? -24.822 -1.701 20.645 1.00 91.94 113 ILE A O 1
ATOM 894 N N . GLN A 1 114 ? -23.747 -3.658 20.479 1.00 92.56 114 GLN A N 1
ATOM 895 C CA . GLN A 1 114 ? -24.941 -4.500 20.661 1.00 92.56 114 GLN A CA 1
ATOM 896 C C . GLN A 1 114 ? -25.698 -4.237 21.972 1.00 92.56 114 GLN A C 1
ATOM 898 O O . GLN A 1 114 ? -26.902 -4.462 22.044 1.00 92.56 114 GLN A O 1
ATOM 903 N N . LYS A 1 115 ? -25.010 -3.743 23.009 1.00 95.75 115 LYS A N 1
ATOM 904 C CA . LYS A 1 115 ? -25.624 -3.367 24.294 1.00 95.75 115 LYS A CA 1
ATOM 905 C C . LYS A 1 115 ? -26.338 -2.011 24.270 1.00 95.75 115 LYS A C 1
ATOM 907 O O . LYS A 1 115 ? -26.971 -1.653 25.259 1.00 95.75 115 LYS A O 1
ATOM 912 N N . ARG A 1 116 ? -26.207 -1.229 23.195 1.00 94.12 116 ARG A N 1
ATOM 913 C CA . ARG A 1 116 ? -26.853 0.085 23.069 1.00 94.12 116 ARG A CA 1
ATOM 914 C C . ARG A 1 116 ? -28.283 -0.039 22.530 1.00 94.12 116 ARG A C 1
ATOM 916 O O . ARG A 1 116 ? -28.579 -1.014 21.843 1.00 94.12 116 ARG A O 1
ATOM 923 N N . PRO A 1 117 ? -29.163 0.947 22.774 1.00 96.12 117 PRO A N 1
ATOM 924 C CA . PRO A 1 117 ? -30.476 1.006 22.130 1.00 96.12 117 PRO A CA 1
ATOM 925 C C . PRO A 1 117 ? -30.369 1.028 20.593 1.00 96.12 117 PRO A C 1
ATOM 927 O O . PRO A 1 117 ? -29.409 1.612 20.083 1.00 96.12 117 PRO A O 1
ATOM 930 N N . PRO A 1 118 ? -31.344 0.479 19.838 1.00 93.31 118 PRO A N 1
ATOM 931 C CA . PRO A 1 118 ? -31.289 0.420 18.371 1.00 93.31 118 PRO A CA 1
ATOM 932 C C . PRO A 1 118 ? -30.996 1.770 17.694 1.00 93.31 118 PRO A C 1
ATOM 934 O O . PRO A 1 118 ? -30.118 1.856 16.842 1.00 93.31 118 PRO A O 1
ATOM 937 N N . SER A 1 119 ? -31.621 2.852 18.168 1.00 94.38 119 SER A N 1
ATOM 938 C CA . SER A 1 119 ? -31.403 4.216 17.656 1.00 94.38 119 SER A CA 1
ATOM 939 C C . SER A 1 119 ? -29.987 4.761 17.882 1.00 94.38 119 SER A C 1
ATOM 941 O O . SER A 1 119 ? -29.555 5.705 17.220 1.00 94.38 119 SER A O 1
ATOM 943 N N . GLU A 1 120 ? -29.240 4.206 18.838 1.00 93.25 120 GLU A N 1
ATOM 944 C CA . GLU A 1 120 ? -27.824 4.513 19.014 1.00 93.25 120 GLU A CA 1
ATOM 945 C C . GLU A 1 120 ? -26.922 3.599 18.195 1.00 93.25 120 GLU A C 1
ATOM 947 O O . GLU A 1 120 ? -25.844 4.040 17.804 1.00 93.25 120 GLU A O 1
ATOM 952 N N . GLN A 1 121 ? -27.332 2.353 17.941 1.00 91.31 121 GLN A N 1
ATOM 953 C CA . GLN A 1 121 ? -26.559 1.411 17.131 1.00 91.31 121 GLN A CA 1
ATOM 954 C C . GLN A 1 121 ? -26.390 1.922 15.699 1.00 91.31 121 GLN A C 1
ATOM 956 O O . GLN A 1 121 ? -25.282 1.878 15.173 1.00 91.31 121 GLN A O 1
ATOM 961 N N . GLU A 1 122 ? -27.443 2.507 15.123 1.00 90.44 122 GLU A N 1
ATOM 962 C CA . GLU A 1 122 ? -27.436 3.105 13.777 1.00 90.44 122 GLU A CA 1
ATOM 963 C C . GLU A 1 122 ? -26.426 4.255 13.614 1.00 90.44 122 GLU A C 1
ATOM 965 O O . GLU A 1 122 ? -26.048 4.600 12.498 1.00 90.44 122 GLU A O 1
ATOM 970 N N . LYS A 1 123 ? -25.934 4.837 14.717 1.00 91.94 123 LYS A N 1
ATOM 971 C CA . LYS A 1 123 ? -24.905 5.893 14.692 1.00 91.94 123 LYS A CA 1
ATOM 972 C C . LYS A 1 123 ? -23.488 5.347 14.501 1.00 91.94 123 LYS A C 1
ATOM 974 O O . LYS A 1 123 ? -22.552 6.134 14.357 1.00 91.94 123 LYS A O 1
ATOM 979 N N . TYR A 1 124 ? -23.303 4.031 14.577 1.00 88.06 124 TYR A N 1
ATOM 980 C CA . TYR A 1 124 ? -22.006 3.383 14.431 1.00 88.06 124 TYR A CA 1
ATOM 981 C C . TYR A 1 124 ? -21.834 2.815 13.029 1.00 88.06 124 TYR A C 1
ATOM 983 O O . TYR A 1 124 ? -22.768 2.295 12.427 1.00 88.06 124 TYR A O 1
ATOM 991 N N . GLN A 1 125 ? -20.600 2.871 12.531 1.00 85.06 125 GLN A N 1
ATOM 992 C CA . GLN A 1 125 ? -20.262 2.215 11.277 1.00 85.06 125 GLN A CA 1
ATOM 993 C C . GLN A 1 125 ? -20.372 0.687 11.439 1.00 85.06 125 GLN A C 1
ATOM 995 O O . GLN A 1 125 ? -19.801 0.143 12.393 1.00 85.06 125 GLN A O 1
ATOM 1000 N N . PRO A 1 126 ? -21.067 -0.016 10.526 1.00 82.94 126 PRO A N 1
ATOM 1001 C CA . PRO A 1 126 ? -21.101 -1.472 10.521 1.00 82.94 126 PRO A CA 1
ATOM 1002 C C . PRO A 1 126 ? -19.713 -2.076 10.300 1.00 82.94 126 PRO A C 1
ATOM 1004 O O . PRO A 1 126 ? -18.844 -1.476 9.667 1.00 82.94 126 PRO A O 1
ATOM 1007 N N . SER A 1 127 ? -19.516 -3.294 10.800 1.00 85.12 127 SER A N 1
ATOM 1008 C CA . SER A 1 127 ? -18.332 -4.085 10.473 1.00 85.12 127 SER A CA 1
ATOM 1009 C C . SER A 1 127 ? -18.548 -4.846 9.172 1.00 85.12 127 SER A C 1
ATOM 1011 O O . SER A 1 127 ? -19.566 -5.516 9.026 1.00 85.12 127 SER A O 1
ATOM 1013 N N . TYR A 1 128 ? -17.536 -4.845 8.310 1.00 87.25 128 TYR A N 1
ATOM 1014 C CA . TYR A 1 128 ? -17.489 -5.633 7.079 1.00 87.25 128 TYR A CA 1
ATOM 1015 C C . TYR A 1 128 ? -16.317 -6.622 7.116 1.00 87.25 128 TYR A C 1
ATOM 1017 O O . TYR A 1 128 ? -15.408 -6.470 7.934 1.00 87.25 128 TYR A O 1
ATOM 1025 N N . GLU A 1 129 ? -16.362 -7.643 6.260 1.00 87.38 129 GLU A N 1
ATOM 1026 C CA . GLU A 1 129 ? -15.272 -8.617 6.092 1.00 87.38 129 GLU A CA 1
ATOM 1027 C C . GLU A 1 129 ? -14.064 -7.995 5.378 1.00 87.38 129 GLU A C 1
ATOM 1029 O O . GLU A 1 129 ? -12.921 -8.226 5.765 1.00 87.38 129 GLU A O 1
ATOM 1034 N N . CYS A 1 130 ? -14.326 -7.134 4.393 1.00 90.81 130 CYS A N 1
ATOM 1035 C CA . CYS A 1 130 ? -13.319 -6.369 3.672 1.00 90.81 130 CYS A CA 1
ATOM 1036 C C . CYS A 1 130 ? -13.594 -4.862 3.761 1.00 90.81 130 CYS A C 1
ATOM 1038 O O . CYS A 1 130 ? -14.744 -4.418 3.800 1.00 90.81 130 CYS A O 1
ATOM 1040 N N . THR A 1 131 ? -12.525 -4.067 3.739 1.00 91.56 131 THR A N 1
ATOM 1041 C CA . THR A 1 131 ? -12.605 -2.606 3.627 1.00 91.56 131 THR A CA 1
ATOM 1042 C C . THR A 1 131 ? -12.391 -2.211 2.176 1.00 91.56 131 THR A C 1
ATOM 1044 O O . THR A 1 131 ? -11.329 -2.483 1.621 1.00 91.56 131 THR A O 1
ATOM 1047 N N . ILE A 1 132 ? -13.369 -1.531 1.581 1.00 92.94 132 ILE A N 1
ATOM 1048 C CA . ILE A 1 132 ? -13.198 -0.898 0.272 1.00 92.94 132 ILE A CA 1
ATOM 1049 C C . ILE A 1 132 ? -12.419 0.406 0.466 1.00 92.94 132 ILE A C 1
ATOM 1051 O O . ILE A 1 132 ? -12.713 1.180 1.381 1.00 92.94 132 ILE A O 1
ATOM 1055 N N . LEU A 1 133 ? -11.386 0.618 -0.350 1.00 93.88 133 LEU A N 1
ATOM 1056 C CA . LEU A 1 133 ? -10.601 1.850 -0.326 1.00 93.88 133 LEU A CA 1
ATOM 1057 C C . LEU A 1 133 ? -11.453 3.010 -0.851 1.00 93.88 133 LEU A C 1
ATOM 1059 O O . LEU A 1 133 ? -12.223 2.841 -1.792 1.00 93.88 133 LEU A O 1
ATOM 1063 N N . ASN A 1 134 ? -11.300 4.189 -0.252 1.00 92.50 134 ASN A N 1
ATOM 1064 C CA . ASN A 1 134 ? -11.962 5.397 -0.730 1.00 92.50 134 ASN A CA 1
ATOM 1065 C C . ASN A 1 134 ? -11.086 6.078 -1.777 1.00 92.50 134 ASN A C 1
ATOM 1067 O O . ASN A 1 134 ? -9.898 6.290 -1.518 1.00 92.50 134 ASN A O 1
ATOM 1071 N N . ASP A 1 135 ? -11.679 6.467 -2.900 1.00 93.81 135 ASP A N 1
ATOM 1072 C C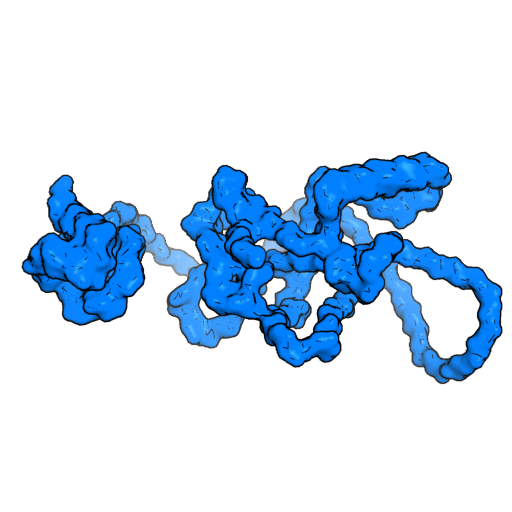A . ASP A 1 135 ? -10.983 7.219 -3.941 1.00 93.81 135 ASP A CA 1
ATOM 1073 C C . ASP A 1 135 ? -10.463 8.561 -3.409 1.00 93.81 135 ASP A C 1
ATOM 1075 O O . ASP A 1 135 ? -11.119 9.253 -2.623 1.00 93.81 135 ASP A O 1
ATOM 1079 N N . ILE A 1 136 ? -9.262 8.933 -3.846 1.00 90.69 136 ILE A N 1
ATOM 1080 C CA . ILE A 1 136 ? -8.632 10.218 -3.552 1.00 90.69 136 ILE A CA 1
ATOM 1081 C C . ILE A 1 136 ? -8.499 10.983 -4.863 1.00 90.69 136 ILE A C 1
ATOM 1083 O O . ILE A 1 136 ? -8.017 10.445 -5.858 1.00 90.69 136 ILE A O 1
ATOM 1087 N N . SER A 1 137 ? -8.880 12.263 -4.855 1.00 83.38 137 SER A N 1
ATOM 1088 C CA . SER A 1 137 ? -8.605 13.134 -5.997 1.00 83.38 137 SER A CA 1
ATOM 1089 C C . SER A 1 137 ? -7.101 13.226 -6.225 1.00 83.38 137 SER A C 1
ATOM 1091 O O . SER A 1 137 ? -6.341 13.516 -5.299 1.00 83.38 137 SER A O 1
ATOM 1093 N N . SER A 1 138 ? -6.669 13.041 -7.467 1.00 72.00 138 SER A N 1
ATOM 1094 C CA . SER A 1 138 ? -5.255 13.083 -7.821 1.00 72.00 138 SER A CA 1
ATOM 1095 C C . SER A 1 138 ? -4.586 14.440 -7.536 1.00 72.00 138 SER A C 1
ATOM 1097 O O . SER A 1 138 ? -3.364 14.506 -7.474 1.00 72.00 138 SER A O 1
ATOM 1099 N N . ASP A 1 139 ? -5.360 15.511 -7.326 1.00 70.25 139 ASP A N 1
ATOM 1100 C CA . ASP A 1 139 ? -4.855 16.834 -6.915 1.00 70.25 139 ASP A CA 1
ATOM 1101 C C . ASP A 1 139 ? -4.567 16.923 -5.404 1.00 70.25 139 ASP A C 1
ATOM 1103 O O . ASP A 1 139 ? -3.874 17.825 -4.942 1.00 70.25 139 ASP A O 1
ATOM 1107 N N . MET A 1 140 ? -5.090 15.977 -4.619 1.00 67.88 140 MET A N 1
ATOM 1108 C CA . MET A 1 140 ? -4.865 15.858 -3.174 1.00 67.88 140 MET A CA 1
ATOM 1109 C C . MET A 1 140 ? -3.713 14.907 -2.831 1.00 67.88 140 MET A C 1
ATOM 1111 O O . MET A 1 140 ? -3.426 14.674 -1.653 1.00 67.88 140 MET A O 1
ATOM 1115 N N . ILE A 1 141 ? -3.058 14.341 -3.845 1.00 70.88 141 ILE A N 1
ATOM 1116 C CA . ILE A 1 141 ? -1.884 13.495 -3.665 1.00 70.88 141 ILE A CA 1
ATOM 1117 C C . ILE A 1 141 ? -0.710 14.409 -3.342 1.00 70.88 141 ILE A C 1
ATOM 1119 O O . ILE A 1 141 ? -0.118 15.051 -4.206 1.00 70.88 141 ILE A O 1
ATOM 1123 N N . VAL A 1 142 ? -0.399 14.496 -2.054 1.00 61.25 142 VAL A N 1
ATOM 1124 C CA . VAL A 1 142 ? 0.789 15.205 -1.585 1.00 61.25 142 VAL A CA 1
ATOM 1125 C C . VAL A 1 142 ? 2.015 14.358 -1.942 1.00 61.25 142 VAL A C 1
ATOM 1127 O O . VAL A 1 142 ? 2.003 13.160 -1.640 1.00 61.25 142 VAL A O 1
ATOM 1130 N N . PRO A 1 143 ? 3.071 14.939 -2.548 1.00 55.59 143 PRO A N 1
ATOM 1131 C CA . PRO A 1 143 ? 4.320 14.228 -2.793 1.00 55.59 143 PRO A CA 1
ATOM 1132 C C . PRO A 1 143 ? 4.822 13.581 -1.500 1.00 55.59 143 PRO A C 1
ATOM 1134 O O . PRO A 1 143 ? 4.793 14.211 -0.440 1.00 55.59 143 PRO A O 1
ATOM 1137 N N . GLN A 1 144 ? 5.242 12.316 -1.590 1.00 54.72 144 GLN A N 1
ATOM 1138 C CA . GLN A 1 144 ? 5.724 11.513 -0.462 1.00 54.72 144 GLN A CA 1
ATOM 1139 C C . GLN A 1 144 ? 6.687 12.339 0.405 1.00 54.72 144 GLN A C 1
ATOM 1141 O O . GLN A 1 144 ? 7.733 12.793 -0.061 1.00 54.72 144 GLN A O 1
ATOM 1146 N N . VAL A 1 145 ? 6.320 12.566 1.670 1.00 48.00 145 VAL A N 1
ATOM 1147 C CA . VAL A 1 145 ? 7.171 13.296 2.613 1.00 48.00 145 VAL A CA 1
ATOM 1148 C C . VAL A 1 145 ? 8.358 12.395 2.935 1.00 48.00 145 VAL A C 1
ATOM 1150 O O . VAL A 1 145 ? 8.210 11.404 3.647 1.00 48.00 145 VAL A O 1
ATOM 1153 N N . CYS A 1 146 ? 9.534 12.720 2.397 1.00 37.75 146 CYS A N 1
ATOM 1154 C CA . CYS A 1 146 ? 10.776 12.062 2.780 1.00 37.75 146 CYS A CA 1
ATOM 1155 C C . CYS A 1 146 ? 10.970 12.220 4.292 1.00 37.75 146 CYS A C 1
ATOM 1157 O O . CYS A 1 146 ? 11.161 13.330 4.792 1.00 37.75 146 CYS A O 1
ATOM 1159 N N . TYR A 1 147 ? 10.924 11.112 5.030 1.00 41.47 147 TYR A N 1
ATOM 1160 C CA . TYR A 1 147 ? 11.290 11.109 6.439 1.00 41.47 147 TYR A CA 1
ATOM 1161 C C . TYR A 1 147 ? 12.807 11.295 6.553 1.00 41.47 147 TYR A C 1
ATOM 1163 O O . TYR A 1 147 ? 13.568 10.334 6.466 1.00 41.47 147 TYR A O 1
ATOM 1171 N N . SER A 1 148 ? 13.255 12.537 6.743 1.00 33.88 148 SER A N 1
ATOM 1172 C CA . SER A 1 148 ? 14.612 12.811 7.219 1.00 33.88 148 SER A CA 1
ATOM 1173 C C . SER A 1 148 ? 14.661 12.557 8.730 1.00 33.88 148 SER A C 1
ATOM 1175 O O . SER A 1 148 ? 13.855 13.137 9.462 1.00 33.88 148 SER A O 1
ATOM 1177 N N . PRO A 1 149 ? 15.592 11.731 9.236 1.00 40.00 149 PRO A N 1
ATOM 1178 C CA . PRO A 1 149 ? 15.673 11.408 10.661 1.00 40.00 149 PRO A CA 1
ATOM 1179 C C . PRO A 1 149 ? 16.101 12.585 11.561 1.00 40.00 149 PRO A C 1
ATOM 1181 O O . PRO A 1 149 ? 16.157 12.405 12.774 1.00 40.00 149 PRO A O 1
ATOM 1184 N N . ASP A 1 150 ? 16.368 13.778 11.011 1.00 36.16 150 ASP A N 1
ATOM 1185 C CA . ASP A 1 150 ? 17.025 14.873 11.744 1.00 36.16 150 ASP A CA 1
ATOM 1186 C C . ASP A 1 150 ? 16.100 15.963 12.331 1.00 36.16 150 ASP A C 1
ATOM 1188 O O . ASP A 1 150 ? 16.549 16.803 13.100 1.00 36.16 150 ASP A O 1
ATOM 1192 N N . ASN A 1 151 ? 14.782 15.941 12.093 1.00 31.97 151 ASN A N 1
ATOM 1193 C CA . ASN A 1 151 ? 13.877 16.954 12.666 1.00 31.97 151 ASN A CA 1
ATOM 1194 C C . ASN A 1 151 ? 12.689 16.329 13.409 1.00 31.97 151 ASN A C 1
ATOM 1196 O O . ASN A 1 151 ? 11.573 16.227 12.907 1.00 31.97 151 ASN A O 1
ATOM 1200 N N . GLY A 1 152 ? 12.915 15.968 14.675 1.00 41.53 152 GLY A N 1
ATOM 1201 C CA . GLY A 1 152 ? 11.916 15.399 15.591 1.00 41.53 152 GLY A CA 1
ATOM 1202 C C . GLY A 1 152 ? 10.777 16.330 16.034 1.00 41.53 152 GLY A C 1
ATOM 1203 O O . GLY A 1 152 ? 10.173 16.085 17.077 1.00 41.53 152 GLY A O 1
ATOM 1204 N N . LYS A 1 153 ? 10.469 17.410 15.311 1.00 38.06 153 LYS A N 1
ATOM 1205 C CA . LYS A 1 153 ? 9.360 18.323 15.628 1.00 38.06 153 LYS A CA 1
ATOM 1206 C C . LYS A 1 153 ? 8.820 18.886 14.316 1.00 38.06 153 LYS A C 1
ATOM 1208 O O . LYS A 1 153 ? 9.581 19.512 13.595 1.00 38.06 153 LYS A O 1
ATOM 1213 N N . THR A 1 154 ? 7.524 18.708 14.050 1.00 36.66 154 THR A N 1
ATOM 1214 C CA . THR A 1 154 ? 6.758 19.185 12.868 1.00 36.66 154 THR A CA 1
ATOM 1215 C C . THR A 1 154 ? 6.647 18.240 11.658 1.00 36.66 154 THR A C 1
ATOM 1217 O O . THR A 1 154 ? 6.834 18.638 10.519 1.00 36.66 154 THR A O 1
ATOM 1220 N N . ALA A 1 155 ? 6.215 16.994 11.873 1.00 33.41 155 ALA A N 1
ATOM 1221 C CA . ALA A 1 155 ? 5.554 16.229 10.809 1.00 33.41 155 ALA A CA 1
ATOM 1222 C C . ALA A 1 155 ? 4.031 16.348 10.991 1.00 33.41 155 ALA A C 1
ATOM 1224 O O . ALA A 1 155 ? 3.412 15.542 11.684 1.00 33.41 155 ALA A O 1
ATOM 1225 N N . ILE A 1 156 ? 3.426 17.400 10.433 1.00 36.8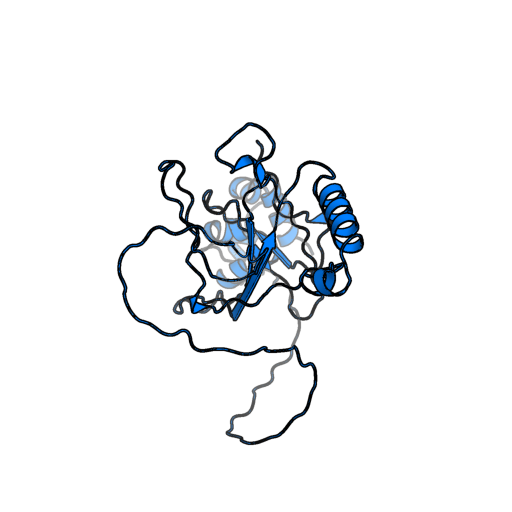8 156 ILE A N 1
ATOM 1226 C CA . ILE A 1 156 ? 1.966 17.497 10.324 1.00 36.88 156 ILE A CA 1
ATOM 1227 C C . ILE A 1 156 ? 1.589 16.723 9.064 1.00 36.88 156 ILE A C 1
ATOM 1229 O O . ILE A 1 156 ? 1.783 17.206 7.952 1.00 36.88 156 ILE A O 1
ATOM 1233 N N . SER A 1 157 ? 1.082 15.501 9.225 1.00 34.94 157 SER A N 1
ATOM 1234 C CA . SER A 1 157 ? 0.370 14.839 8.133 1.00 34.94 157 SER A CA 1
ATOM 1235 C C . SER A 1 157 ? -0.789 15.744 7.698 1.00 34.94 157 SER A C 1
ATOM 1237 O O . SER A 1 157 ? -1.488 16.259 8.576 1.00 34.94 157 SER A O 1
ATOM 1239 N N . PRO A 1 158 ? -1.025 15.952 6.391 1.00 31.83 158 PRO A N 1
ATOM 1240 C CA . PRO A 1 158 ? -2.169 16.728 5.943 1.00 31.83 158 PRO A CA 1
ATOM 1241 C C . PRO A 1 158 ? -3.448 16.063 6.462 1.00 31.83 158 PRO A C 1
ATOM 1243 O O . PRO A 1 158 ? -3.769 14.924 6.119 1.00 31.83 158 PRO A O 1
ATOM 1246 N N . ILE A 1 159 ? -4.145 16.767 7.355 1.00 35.91 159 ILE A N 1
ATOM 1247 C CA . ILE A 1 159 ? -5.455 16.368 7.860 1.00 35.91 159 ILE A CA 1
ATOM 1248 C C . ILE A 1 159 ? -6.440 16.652 6.732 1.00 35.91 159 ILE A C 1
ATOM 1250 O O . ILE A 1 159 ? -6.906 17.775 6.569 1.00 35.91 159 ILE A O 1
ATOM 1254 N N . VAL A 1 160 ? -6.747 15.632 5.937 1.00 34.38 160 VAL A N 1
ATOM 1255 C CA . VAL A 1 160 ? -7.952 15.653 5.109 1.00 34.38 160 VAL A CA 1
ATOM 1256 C C . VAL A 1 160 ? -9.149 15.328 6.008 1.00 34.38 160 VAL A C 1
ATOM 1258 O O . VAL A 1 160 ? -9.114 14.326 6.735 1.00 34.38 160 VAL A O 1
ATOM 1261 N N . PRO A 1 161 ? -10.203 16.161 6.029 1.00 34.19 161 PRO A N 1
ATOM 1262 C CA . PRO A 1 161 ? -11.401 15.837 6.775 1.00 34.19 161 PRO A CA 1
ATOM 1263 C C . PRO A 1 161 ? -12.125 14.721 6.021 1.00 34.19 161 PRO A C 1
ATOM 1265 O O . PRO A 1 161 ? -12.606 14.938 4.915 1.00 34.19 161 PRO A O 1
ATOM 1268 N N . ASN A 1 162 ? -12.144 13.509 6.586 1.00 33.62 162 ASN A N 1
ATOM 1269 C CA . ASN A 1 162 ? -13.387 12.784 6.886 1.00 33.62 162 ASN A CA 1
ATOM 1270 C C . ASN A 1 162 ? -13.147 11.322 7.300 1.00 33.62 162 ASN A C 1
ATOM 1272 O O . ASN A 1 162 ? -12.749 10.475 6.508 1.00 33.62 162 ASN A O 1
ATOM 1276 N N . SER A 1 163 ? -13.498 11.022 8.553 1.00 31.81 163 SER A N 1
ATOM 1277 C CA . SER A 1 163 ? -14.451 9.957 8.898 1.00 31.81 163 SER A CA 1
ATOM 1278 C C . SER A 1 163 ? -14.974 10.237 10.319 1.00 31.81 163 SER A C 1
ATOM 1280 O O . SER A 1 163 ? -14.159 10.510 11.210 1.00 31.81 163 SER A O 1
ATOM 1282 N N . PRO A 1 164 ? -16.299 10.251 10.568 1.00 32.31 164 PRO A N 1
ATOM 1283 C CA . PRO A 1 164 ? -16.871 10.691 11.835 1.00 32.31 164 PRO A CA 1
ATOM 1284 C C . PRO A 1 164 ? -16.720 9.593 12.891 1.00 32.31 164 PRO A C 1
ATOM 1286 O O . PRO A 1 164 ? -17.650 8.855 13.207 1.00 32.31 164 PRO A O 1
ATOM 1289 N N . VAL A 1 165 ? -15.539 9.489 13.496 1.00 37.06 165 VAL A N 1
ATOM 1290 C CA . VAL A 1 165 ? -15.388 8.738 14.745 1.00 37.06 165 VAL A CA 1
ATOM 1291 C C . VAL A 1 165 ? -15.889 9.630 15.876 1.00 37.06 165 VAL A C 1
ATOM 1293 O O . VAL A 1 165 ? -15.100 10.300 16.532 1.00 37.06 165 VAL A O 1
ATOM 1296 N N . HIS A 1 166 ? -17.206 9.577 16.098 1.00 34.06 166 HIS A N 1
ATOM 1297 C CA . HIS A 1 166 ? -17.931 10.169 17.225 1.00 34.06 166 HIS A CA 1
ATOM 1298 C C . HIS A 1 166 ? -17.972 11.708 17.229 1.00 34.06 166 HIS A C 1
ATOM 1300 O O . HIS A 1 166 ? -16.956 12.365 17.412 1.00 34.06 166 HIS A O 1
ATOM 1306 N N . VAL A 1 167 ? -19.171 12.284 17.097 1.00 31.47 167 VAL A N 1
ATOM 1307 C CA . VAL A 1 167 ? -19.439 13.689 17.441 1.00 31.47 167 VAL A CA 1
ATOM 1308 C C . VAL A 1 167 ? -19.824 13.708 18.926 1.00 31.47 167 VAL A C 1
ATOM 1310 O O . VAL A 1 167 ? -20.920 13.241 19.251 1.00 31.47 167 VAL A O 1
ATOM 1313 N N . PRO A 1 168 ? -18.975 14.167 19.863 1.00 31.73 168 PRO A N 1
ATOM 1314 C CA . PRO A 1 168 ? -19.418 14.369 21.231 1.00 31.73 168 PRO A CA 1
ATOM 1315 C C . PRO A 1 168 ? -20.225 15.671 21.260 1.00 31.73 168 PRO A C 1
ATOM 1317 O O . PRO A 1 168 ? -19.698 16.736 20.942 1.00 31.73 168 PRO A O 1
ATOM 1320 N N . LYS A 1 169 ? -21.505 15.596 21.635 1.00 29.33 169 LYS A N 1
ATOM 1321 C CA . LYS A 1 169 ? -22.240 16.780 22.090 1.00 29.33 169 LYS A CA 1
ATOM 1322 C C . LYS A 1 169 ? -21.666 17.171 23.452 1.00 29.33 169 LYS A C 1
ATOM 1324 O O . LYS A 1 169 ? -21.719 16.379 24.386 1.00 29.33 169 LYS A O 1
ATOM 1329 N N . TYR A 1 170 ? -21.084 18.359 23.534 1.00 29.02 170 TYR A N 1
ATOM 1330 C CA . TYR A 1 170 ? -20.780 19.015 24.798 1.00 29.02 170 TYR A CA 1
ATOM 1331 C C . TYR A 1 170 ? -22.050 19.737 25.262 1.00 29.02 170 TYR A C 1
ATOM 1333 O O . TYR A 1 170 ? -22.516 20.655 24.587 1.00 29.02 170 TYR A O 1
ATOM 1341 N N . ASP A 1 171 ? -22.615 19.278 26.379 1.00 29.52 171 ASP A N 1
ATOM 1342 C CA . ASP A 1 171 ? -23.563 20.053 27.178 1.00 29.52 171 ASP A CA 1
ATOM 1343 C C . ASP A 1 171 ? -22.791 21.124 27.963 1.00 29.52 171 ASP A C 1
ATOM 1345 O O . ASP A 1 171 ? -21.705 20.876 28.491 1.00 29.52 171 ASP A O 1
ATOM 1349 N N . GLY A 1 172 ? -23.333 22.340 27.954 1.00 26.42 172 GLY A N 1
ATOM 1350 C CA . GLY A 1 172 ? -22.606 23.576 28.214 1.00 26.42 172 GLY A CA 1
ATOM 1351 C C . GLY A 1 172 ? -22.173 23.853 29.653 1.00 26.42 172 GLY A C 1
ATOM 1352 O O . GLY A 1 172 ? -22.864 23.501 30.598 1.00 26.42 172 GLY A O 1
ATOM 1353 N N . VAL A 1 173 ? -21.082 24.620 29.773 1.00 27.70 173 VAL A N 1
ATOM 1354 C CA . VAL A 1 173 ? -20.891 25.748 30.702 1.00 27.70 173 VAL A CA 1
ATOM 1355 C C . VAL A 1 173 ? -19.976 26.799 30.042 1.00 27.70 173 VAL A C 1
ATOM 1357 O O . VAL A 1 173 ? -18.805 26.578 29.758 1.00 27.70 173 VAL A O 1
ATOM 1360 N N . MET A 1 174 ? -20.591 27.952 29.819 1.00 26.69 174 MET A N 1
ATOM 1361 C CA . MET A 1 174 ? -20.130 29.264 29.361 1.00 26.69 174 MET A CA 1
ATOM 1362 C C . MET A 1 174 ? -18.687 29.698 29.725 1.00 26.69 174 MET A C 1
ATOM 1364 O O . MET A 1 174 ? -18.351 29.791 30.901 1.00 26.69 174 MET A O 1
ATOM 1368 N N . GLN A 1 175 ? -17.913 30.168 28.734 1.00 27.59 175 GLN A N 1
ATOM 1369 C CA . GLN A 1 175 ? -17.133 31.410 28.873 1.00 27.59 175 GLN A CA 1
ATOM 1370 C C . GLN A 1 175 ? -16.850 32.044 27.498 1.00 27.59 175 GLN A C 1
ATOM 1372 O O . GLN A 1 175 ? -16.332 31.413 26.582 1.00 27.59 175 GLN A O 1
ATOM 1377 N N . GLN A 1 176 ? -17.318 33.285 27.364 1.00 23.30 176 GLN A N 1
ATOM 1378 C CA . GLN A 1 176 ? -17.352 34.138 26.171 1.00 23.30 176 GLN A CA 1
ATOM 1379 C C . GLN A 1 176 ? -15.948 34.455 25.648 1.00 23.30 176 GLN A C 1
ATOM 1381 O O . GLN A 1 176 ? -15.091 34.668 26.486 1.00 23.30 176 GLN A O 1
ATOM 1386 N N . PHE A 1 177 ? -15.764 34.591 24.323 1.00 26.00 177 PHE A N 1
ATOM 1387 C CA . PHE A 1 177 ? -15.260 35.812 23.656 1.00 26.00 177 PHE A CA 1
ATOM 1388 C C . PHE A 1 177 ? -15.581 35.802 22.136 1.00 26.00 177 PHE A C 1
ATOM 1390 O O . PHE A 1 177 ? -15.424 34.798 21.452 1.00 26.00 177 PHE A O 1
ATOM 1397 N N . ALA A 1 178 ? -16.090 36.953 21.678 1.00 24.66 178 ALA A N 1
ATOM 1398 C CA . ALA A 1 178 ? -16.296 37.529 20.335 1.00 24.66 178 ALA A CA 1
ATOM 1399 C C . ALA A 1 178 ? -16.172 36.693 19.027 1.00 24.66 178 ALA A C 1
ATOM 1401 O O . ALA A 1 178 ? -15.092 36.450 18.507 1.00 24.66 178 ALA A O 1
ATOM 1402 N N . ASN A 1 179 ? -17.340 36.422 18.432 1.00 23.80 179 ASN A N 1
ATOM 1403 C CA . ASN A 1 179 ? -17.832 36.866 17.112 1.00 23.80 179 ASN A CA 1
ATOM 1404 C C . ASN A 1 179 ? -16.852 37.047 15.918 1.00 23.80 179 ASN A C 1
ATOM 1406 O O . ASN A 1 179 ? -16.236 38.102 15.781 1.00 23.80 179 ASN A O 1
ATOM 1410 N N . THR A 1 180 ? -16.904 36.127 14.945 1.00 25.73 180 THR A N 1
ATOM 1411 C CA . THR A 1 180 ? -16.915 36.454 13.503 1.00 25.73 180 THR A CA 1
ATOM 1412 C C . THR A 1 180 ? -17.900 35.534 12.766 1.00 25.73 180 THR A C 1
ATOM 1414 O O . THR A 1 180 ? -17.909 34.318 12.938 1.00 25.73 180 THR A O 1
ATOM 1417 N N . ASN A 1 181 ? -18.783 36.156 11.983 1.00 26.53 181 ASN A N 1
ATOM 1418 C CA . ASN A 1 181 ? -19.839 35.531 11.188 1.00 26.53 181 ASN A CA 1
ATOM 1419 C C . ASN A 1 181 ? -19.279 34.600 10.107 1.00 26.53 181 ASN A C 1
ATOM 1421 O O . ASN A 1 181 ? -18.421 35.038 9.349 1.00 26.53 181 ASN A O 1
ATOM 1425 N N . ASN A 1 182 ? -19.845 33.394 9.976 1.00 28.94 182 ASN A N 1
ATOM 1426 C CA . ASN A 1 182 ? -20.101 32.711 8.700 1.00 28.94 182 ASN A CA 1
ATOM 1427 C C . ASN A 1 182 ? -21.072 31.536 8.936 1.00 28.94 182 ASN A C 1
ATOM 1429 O O . ASN A 1 182 ? -20.784 30.619 9.702 1.00 28.94 182 ASN A O 1
ATOM 1433 N N . ASN A 1 183 ? -22.240 31.584 8.291 1.00 29.00 183 ASN A N 1
ATOM 1434 C CA . ASN A 1 183 ? -23.249 30.520 8.318 1.00 29.00 183 ASN A CA 1
ATOM 1435 C C . ASN A 1 183 ? -22.723 29.241 7.634 1.00 29.00 183 ASN A C 1
ATOM 1437 O O . ASN A 1 183 ? -22.165 29.349 6.540 1.00 29.00 183 ASN A O 1
ATOM 1441 N N . PRO A 1 184 ? -22.957 28.030 8.175 1.00 28.50 184 PRO A N 1
ATOM 1442 C CA . PRO A 1 184 ? -22.708 26.797 7.441 1.00 28.50 184 PRO A CA 1
ATOM 1443 C C . PRO A 1 184 ? -23.917 26.415 6.575 1.00 28.50 184 PRO A C 1
ATOM 1445 O O . PRO A 1 184 ? -25.046 26.292 7.051 1.00 28.50 184 PRO A O 1
ATOM 1448 N N . ILE A 1 185 ? -23.650 26.205 5.287 1.00 27.22 185 ILE A N 1
ATOM 1449 C CA . ILE A 1 185 ? -24.569 25.609 4.316 1.00 27.22 185 ILE A CA 1
ATOM 1450 C C . ILE A 1 185 ? -24.775 24.135 4.686 1.00 27.22 185 ILE A C 1
ATOM 1452 O O . ILE A 1 185 ? -23.817 23.378 4.839 1.00 27.22 185 ILE A O 1
ATOM 1456 N N . ALA A 1 186 ? -26.038 23.736 4.826 1.00 27.55 186 ALA A N 1
ATOM 1457 C CA . ALA A 1 186 ? -26.449 22.347 4.952 1.00 27.55 186 ALA A CA 1
ATOM 1458 C C . ALA A 1 186 ? -26.160 21.595 3.643 1.00 27.55 186 ALA A C 1
ATOM 1460 O O . ALA A 1 186 ? -26.610 22.019 2.580 1.00 27.55 186 ALA A O 1
ATOM 1461 N N . ILE A 1 187 ? -25.454 20.465 3.715 1.00 26.81 187 ILE A N 1
ATOM 1462 C CA . ILE A 1 187 ? -25.385 19.508 2.607 1.00 26.81 187 ILE A CA 1
ATOM 1463 C C . ILE A 1 187 ? -25.871 18.160 3.123 1.00 26.81 187 ILE A C 1
ATOM 1465 O O . ILE A 1 187 ? -25.278 17.545 4.009 1.00 26.81 187 ILE A O 1
ATOM 1469 N N . ASN A 1 188 ? -27.016 17.773 2.571 1.00 26.25 188 ASN A N 1
ATOM 1470 C CA . ASN A 1 188 ? -27.709 16.519 2.787 1.00 26.25 188 ASN A CA 1
ATOM 1471 C C . ASN A 1 188 ? -26.920 15.328 2.227 1.00 26.25 188 ASN A C 1
ATOM 1473 O O . ASN A 1 188 ? -26.173 15.451 1.261 1.00 26.25 188 ASN A O 1
ATOM 1477 N N . ASN A 1 189 ? -27.180 14.178 2.847 1.00 28.86 189 ASN A N 1
ATOM 1478 C CA . ASN A 1 189 ? -26.968 12.807 2.393 1.00 28.86 189 ASN A CA 1
ATOM 1479 C C . ASN A 1 189 ? -26.643 12.627 0.901 1.00 28.86 189 ASN A C 1
ATOM 1481 O O . ASN A 1 189 ? -27.435 13.007 0.041 1.00 28.86 189 ASN A O 1
ATOM 1485 N N . VAL A 1 190 ? -25.597 11.849 0.618 1.00 28.03 190 VAL A N 1
ATOM 1486 C CA . VAL A 1 190 ? -25.530 11.058 -0.615 1.00 28.03 190 VAL A CA 1
ATOM 1487 C C . VAL A 1 190 ? -25.416 9.582 -0.253 1.00 28.03 190 VAL A C 1
ATOM 1489 O O . VAL A 1 190 ? -24.437 9.119 0.330 1.00 28.03 190 VAL A O 1
ATOM 1492 N N . SER A 1 191 ? -26.504 8.874 -0.534 1.00 27.41 191 SER A N 1
ATOM 1493 C CA . SER A 1 191 ? -26.615 7.423 -0.507 1.00 27.41 191 SER A CA 1
ATOM 1494 C C . SER A 1 191 ? -25.949 6.826 -1.743 1.00 27.41 191 SER A C 1
ATOM 1496 O O . SER A 1 191 ? -26.005 7.399 -2.829 1.00 27.41 191 SER A O 1
ATOM 1498 N N . SER A 1 192 ? -25.365 5.645 -1.577 1.00 27.52 192 SER A N 1
ATOM 1499 C CA . SER A 1 192 ? -24.874 4.796 -2.656 1.00 27.52 192 SER A CA 1
ATOM 1500 C C . SER A 1 192 ? -26.013 4.387 -3.593 1.00 27.52 192 SER A C 1
ATOM 1502 O O . SER A 1 192 ? -27.032 3.876 -3.131 1.00 27.52 192 SER A O 1
ATOM 1504 N N . THR A 1 193 ? -25.821 4.517 -4.904 1.00 28.12 193 THR A N 1
ATOM 1505 C CA . THR A 1 193 ? -26.676 3.856 -5.899 1.00 28.12 193 THR A CA 1
ATOM 1506 C C . THR A 1 193 ? -25.825 3.086 -6.896 1.00 28.12 193 THR A C 1
ATOM 1508 O O . THR A 1 193 ? -25.140 3.668 -7.730 1.00 28.12 193 THR A O 1
ATOM 1511 N N . ASN A 1 194 ? -25.923 1.758 -6.815 1.00 30.44 194 ASN A N 1
ATOM 1512 C CA . ASN A 1 194 ? -25.766 0.876 -7.966 1.00 30.44 194 ASN A CA 1
ATOM 1513 C C . ASN A 1 194 ? -26.914 1.146 -8.954 1.00 30.44 194 ASN A C 1
ATOM 1515 O O . ASN A 1 194 ? -28.067 1.177 -8.526 1.00 30.44 194 ASN A O 1
ATOM 1519 N N . SER A 1 195 ? -26.626 1.288 -10.251 1.00 24.98 195 SER A N 1
ATOM 1520 C CA . SER A 1 195 ? -27.289 0.573 -11.365 1.00 24.98 195 SER A CA 1
ATOM 1521 C C . SER A 1 195 ? -27.049 1.245 -12.725 1.00 24.98 195 SER A C 1
ATOM 1523 O O . SER A 1 195 ? -26.886 2.455 -12.845 1.00 24.98 195 SER A O 1
ATOM 1525 N N . ALA A 1 196 ? -26.993 0.387 -13.742 1.00 30.92 196 ALA A N 1
ATOM 1526 C CA . ALA A 1 196 ? -26.768 0.656 -15.153 1.00 30.92 196 ALA A CA 1
ATOM 1527 C C . ALA A 1 196 ? -27.871 1.495 -15.828 1.00 30.92 196 ALA A C 1
ATOM 1529 O O . ALA A 1 196 ? -29.034 1.358 -15.467 1.00 30.92 196 ALA A O 1
ATOM 1530 N N . MET A 1 197 ? -27.518 2.254 -16.879 1.00 25.97 197 MET A N 1
ATOM 1531 C CA . MET A 1 197 ? -28.099 2.163 -18.237 1.00 25.97 197 MET A CA 1
ATOM 1532 C C . MET A 1 197 ? -27.538 3.256 -19.170 1.00 25.97 197 MET A C 1
ATOM 1534 O O . MET A 1 197 ? -27.368 4.411 -18.796 1.00 25.97 197 MET A O 1
ATOM 1538 N N . CYS A 1 198 ? -27.264 2.842 -20.407 1.00 27.98 198 CYS A N 1
ATOM 1539 C CA . CYS A 1 198 ? -26.742 3.594 -21.547 1.00 27.98 198 CYS A CA 1
ATOM 1540 C C . CYS A 1 198 ? -27.663 4.717 -22.075 1.00 27.98 198 CYS A C 1
ATOM 1542 O O . CYS A 1 198 ? -28.885 4.587 -21.995 1.00 27.98 198 CYS A O 1
ATOM 1544 N N . LYS A 1 199 ? -27.059 5.720 -22.746 1.00 27.42 199 LYS A N 1
ATOM 1545 C CA . LYS A 1 199 ? -27.490 6.426 -23.990 1.00 27.42 199 LYS A CA 1
ATOM 1546 C C . LYS A 1 199 ? -26.388 7.447 -24.373 1.00 27.42 199 LYS A C 1
ATOM 1548 O O . LYS A 1 199 ? -26.074 8.290 -23.548 1.00 27.42 199 LYS A O 1
ATOM 1553 N N . ILE A 1 200 ? -25.561 7.199 -25.400 1.00 28.12 200 ILE A N 1
ATOM 1554 C CA . ILE A 1 200 ? -25.683 7.524 -26.851 1.00 28.12 200 ILE A CA 1
ATOM 1555 C C . ILE A 1 200 ? -25.386 9.017 -27.178 1.00 28.12 200 ILE A C 1
ATOM 1557 O O . ILE A 1 200 ? -25.990 9.897 -26.572 1.00 28.12 200 ILE A O 1
ATOM 1561 N N . ILE A 1 201 ? -24.550 9.208 -28.229 1.00 27.78 201 ILE A N 1
ATOM 1562 C CA . ILE A 1 201 ? -24.207 10.399 -29.071 1.00 27.78 201 ILE A CA 1
ATOM 1563 C C . ILE A 1 201 ? -22.927 11.161 -28.624 1.00 27.78 201 ILE A C 1
ATOM 1565 O O . ILE A 1 201 ? -22.846 11.546 -27.468 1.00 27.78 201 ILE A O 1
ATOM 1569 N N . ASP A 1 202 ? -21.874 11.417 -29.424 1.00 24.30 202 ASP A N 1
ATOM 1570 C CA . ASP A 1 202 ? -21.672 11.363 -30.887 1.00 24.30 202 ASP A CA 1
ATOM 1571 C C . ASP A 1 202 ? -20.225 11.006 -31.306 1.00 24.30 202 ASP A C 1
ATOM 1573 O O . ASP A 1 202 ? -19.270 11.103 -30.537 1.00 24.30 202 ASP A O 1
ATOM 1577 N N . GLN A 1 203 ? -20.112 10.641 -32.580 1.00 27.03 203 GLN A N 1
ATOM 1578 C CA . GLN A 1 203 ? -18.961 10.272 -33.388 1.00 27.03 203 GLN A CA 1
ATOM 1579 C C . GLN A 1 203 ? -18.077 11.466 -33.787 1.00 27.03 203 GLN A C 1
ATOM 1581 O O . GLN A 1 203 ? -18.569 12.511 -34.199 1.00 27.03 203 GLN A O 1
ATOM 1586 N N . SER A 1 204 ? -16.759 11.244 -33.842 1.00 26.69 204 SER A N 1
ATOM 1587 C CA . SER A 1 204 ? -15.947 11.639 -35.008 1.00 26.69 204 SER A CA 1
ATOM 1588 C C . SER A 1 204 ? -14.630 10.834 -35.093 1.00 26.69 204 SER A C 1
ATOM 1590 O O . SER A 1 204 ? -13.691 11.068 -34.348 1.00 26.69 204 SER A O 1
ATOM 1592 N N . ILE A 1 205 ? -14.637 9.819 -35.976 1.00 30.75 205 ILE A N 1
ATOM 1593 C CA . ILE A 1 205 ? -13.625 9.446 -37.000 1.00 30.75 205 ILE A CA 1
ATOM 1594 C C . ILE A 1 205 ? -12.130 9.564 -36.575 1.00 30.75 205 ILE A C 1
ATOM 1596 O O . ILE A 1 205 ? -11.630 10.666 -36.404 1.00 30.75 205 ILE A O 1
ATOM 1600 N N . MET A 1 206 ? -11.347 8.480 -36.417 1.00 30.86 206 MET A N 1
ATOM 1601 C CA . MET A 1 206 ? -10.673 7.712 -37.492 1.00 30.86 206 MET A CA 1
ATOM 1602 C C . MET A 1 206 ? -10.288 6.270 -37.064 1.00 30.86 206 MET A C 1
ATOM 1604 O O . MET A 1 206 ? -9.988 6.001 -35.905 1.00 30.86 206 MET A O 1
ATOM 1608 N N . SER A 1 207 ? -10.294 5.369 -38.051 1.00 30.84 207 SER A N 1
ATOM 1609 C CA . SER A 1 207 ? -10.156 3.900 -38.006 1.00 30.84 207 SER A CA 1
ATOM 1610 C C . SER A 1 207 ? -8.735 3.342 -37.727 1.00 30.84 207 SER A C 1
ATOM 1612 O O . SER A 1 207 ? -7.761 4.090 -37.812 1.00 30.84 207 SER A O 1
ATOM 1614 N N . PRO A 1 208 ? -8.601 2.022 -37.439 1.00 33.72 208 PRO A N 1
ATOM 1615 C CA . PRO A 1 208 ? -7.399 1.389 -36.889 1.00 33.72 208 PRO A CA 1
ATOM 1616 C C . PRO A 1 208 ? -6.507 0.726 -37.953 1.00 33.72 208 PRO A C 1
ATOM 1618 O O . PRO A 1 208 ? -6.993 0.272 -38.989 1.00 33.72 208 PRO A O 1
ATOM 1621 N N . ALA A 1 209 ? -5.214 0.580 -37.654 1.00 30.27 209 ALA A N 1
ATOM 1622 C CA . ALA A 1 209 ? -4.336 -0.361 -38.347 1.00 30.27 209 ALA A CA 1
ATOM 1623 C C . ALA A 1 209 ? -4.127 -1.602 -37.466 1.00 30.27 209 ALA A C 1
ATOM 1625 O O . ALA A 1 209 ? -3.616 -1.510 -36.352 1.00 30.27 209 ALA A O 1
ATOM 1626 N N . GLN A 1 210 ? -4.566 -2.752 -37.975 1.00 38.59 210 GLN A N 1
ATOM 1627 C CA . GLN A 1 210 ? -4.268 -4.078 -37.444 1.00 38.59 210 GLN A CA 1
ATOM 1628 C C . GLN A 1 210 ? -2.810 -4.451 -37.751 1.00 38.59 210 GLN A C 1
ATOM 1630 O O . GLN A 1 210 ? -2.357 -4.234 -38.873 1.00 38.59 210 GLN A O 1
ATOM 1635 N N . MET A 1 211 ? -2.122 -5.094 -36.807 1.00 30.61 211 MET A N 1
ATOM 1636 C CA . MET A 1 211 ? -1.102 -6.099 -37.116 1.00 30.61 211 MET A CA 1
ATOM 1637 C C . MET A 1 211 ? -1.011 -7.104 -35.962 1.00 30.61 211 MET A C 1
ATOM 1639 O O . MET A 1 211 ? -0.673 -6.765 -34.833 1.00 30.61 211 MET A O 1
ATOM 1643 N N . ASP A 1 212 ? -1.398 -8.326 -36.299 1.00 29.58 212 ASP A N 1
ATOM 1644 C CA . ASP A 1 212 ? -1.238 -9.588 -35.583 1.00 29.58 212 ASP A CA 1
ATOM 1645 C C . ASP A 1 212 ? 0.123 -10.195 -35.981 1.00 29.58 212 ASP A C 1
ATOM 1647 O O . ASP A 1 212 ? 0.457 -10.091 -37.164 1.00 29.58 212 ASP A O 1
ATOM 1651 N N . SER A 1 213 ? 0.902 -10.768 -35.043 1.00 35.44 213 SER A N 1
ATOM 1652 C CA . SER A 1 213 ? 1.849 -11.905 -35.227 1.00 35.44 213 SER A CA 1
ATOM 1653 C C . SER A 1 213 ? 2.886 -12.052 -34.087 1.00 35.44 213 SER A C 1
ATOM 1655 O O . SER A 1 213 ? 3.792 -11.235 -33.949 1.00 35.44 213 SER A O 1
ATOM 1657 N N . ASP A 1 214 ? 2.746 -13.161 -33.353 1.00 35.28 214 ASP A N 1
ATOM 1658 C CA . ASP A 1 214 ? 3.751 -14.100 -32.806 1.00 35.28 214 ASP A CA 1
ATOM 1659 C C . ASP A 1 214 ? 4.908 -13.657 -31.871 1.00 35.28 214 ASP A C 1
ATOM 1661 O O . ASP A 1 214 ? 5.794 -12.866 -32.200 1.00 35.28 214 ASP A O 1
ATOM 1665 N N . GLU A 1 215 ? 4.954 -14.304 -30.699 1.00 46.09 215 GLU A N 1
ATOM 1666 C CA . GLU A 1 215 ? 6.030 -14.273 -29.702 1.00 46.09 215 GLU A CA 1
ATOM 1667 C C . GLU A 1 215 ? 7.342 -14.864 -30.258 1.00 46.09 215 GLU A C 1
ATOM 1669 O O . GLU A 1 215 ? 7.572 -16.072 -30.201 1.00 46.09 215 GLU A O 1
ATOM 1674 N N . MET A 1 216 ? 8.273 -14.026 -30.724 1.00 44.16 216 MET A N 1
ATOM 1675 C CA . MET A 1 216 ? 9.652 -14.469 -30.956 1.00 44.16 216 MET A CA 1
ATOM 1676 C C . MET A 1 216 ? 10.502 -14.195 -29.713 1.00 44.16 216 MET A C 1
ATOM 1678 O O . MET A 1 216 ? 10.860 -13.052 -29.423 1.00 44.16 216 MET A O 1
ATOM 1682 N N . ILE A 1 217 ? 10.857 -15.256 -28.982 1.00 57.47 217 ILE A N 1
ATOM 1683 C CA . ILE A 1 217 ? 11.961 -15.217 -28.015 1.00 57.47 217 ILE A CA 1
ATOM 1684 C C . ILE A 1 217 ? 13.189 -14.678 -28.765 1.00 57.47 217 ILE A C 1
ATOM 1686 O O . ILE A 1 217 ? 13.596 -15.295 -29.753 1.00 57.47 217 ILE A O 1
ATOM 1690 N N . PRO A 1 218 ? 13.786 -13.541 -28.360 1.00 68.38 218 PRO A N 1
ATOM 1691 C CA . PRO A 1 218 ? 14.937 -13.011 -29.070 1.00 68.38 218 PRO A CA 1
ATOM 1692 C C . PRO A 1 218 ? 16.069 -14.038 -28.981 1.00 68.38 218 PRO A C 1
ATOM 1694 O O . PRO A 1 218 ? 16.452 -14.438 -27.888 1.00 68.38 218 PRO A O 1
ATOM 1697 N N . THR A 1 219 ? 16.614 -14.482 -30.108 1.00 81.25 219 THR A N 1
ATOM 1698 C CA . THR A 1 219 ? 17.854 -15.272 -30.148 1.00 81.25 219 THR A CA 1
ATOM 1699 C C . THR A 1 219 ? 18.994 -14.384 -30.637 1.00 81.25 219 THR A C 1
ATOM 1701 O O . THR A 1 219 ? 18.794 -13.569 -31.544 1.00 81.25 219 THR A O 1
ATOM 1704 N N . ILE A 1 220 ? 20.190 -14.515 -30.053 1.00 88.62 220 ILE A N 1
ATOM 1705 C CA . ILE A 1 220 ? 21.387 -13.802 -30.526 1.00 88.62 220 ILE A CA 1
ATOM 1706 C C . ILE A 1 220 ? 22.031 -14.571 -31.673 1.00 88.62 220 ILE A C 1
ATOM 1708 O O . ILE A 1 220 ? 22.291 -15.766 -31.574 1.00 88.62 220 ILE A O 1
ATOM 1712 N N . SER A 1 221 ? 22.332 -13.854 -32.750 1.00 88.38 221 SER A N 1
ATOM 1713 C CA . SER A 1 221 ? 23.121 -14.334 -33.881 1.00 88.38 221 SER A CA 1
ATOM 1714 C C . SER A 1 221 ? 24.381 -13.481 -34.044 1.00 88.38 221 SER A C 1
ATOM 1716 O O . SER A 1 221 ? 24.547 -12.455 -33.379 1.00 88.38 221 SER A O 1
ATOM 1718 N N . LYS A 1 222 ? 25.279 -13.882 -34.951 1.00 87.44 222 LYS A N 1
ATOM 1719 C CA . LYS A 1 222 ? 26.522 -13.139 -35.217 1.00 87.44 222 LYS A CA 1
ATOM 1720 C C . LYS A 1 222 ? 26.276 -11.712 -35.720 1.00 87.44 222 LYS A C 1
ATOM 1722 O O . LYS A 1 222 ? 27.089 -10.841 -35.429 1.00 87.44 222 LYS A O 1
ATOM 1727 N N . ASP A 1 223 ? 25.144 -11.478 -36.380 1.00 83.94 223 ASP A N 1
ATOM 1728 C CA . ASP A 1 223 ? 24.787 -10.186 -36.978 1.00 83.94 223 ASP A CA 1
ATOM 1729 C C . ASP A 1 223 ? 23.857 -9.351 -36.080 1.00 83.94 223 ASP A C 1
ATOM 1731 O O . ASP A 1 223 ? 23.392 -8.278 -36.466 1.00 83.94 223 ASP A O 1
ATOM 1735 N N . SER A 1 224 ? 23.563 -9.827 -34.863 1.00 90.81 224 SER A N 1
ATOM 1736 C CA . SER A 1 224 ? 22.698 -9.107 -33.931 1.00 90.81 224 SER A CA 1
ATOM 1737 C C . SER A 1 224 ? 23.318 -7.771 -33.516 1.00 90.81 224 SER A C 1
ATOM 1739 O O . SER A 1 224 ? 24.461 -7.703 -33.059 1.00 90.81 224 SER A O 1
ATOM 1741 N N . THR A 1 225 ? 22.533 -6.702 -33.640 1.00 91.06 225 THR A N 1
ATOM 1742 C CA . THR A 1 225 ? 22.948 -5.343 -33.27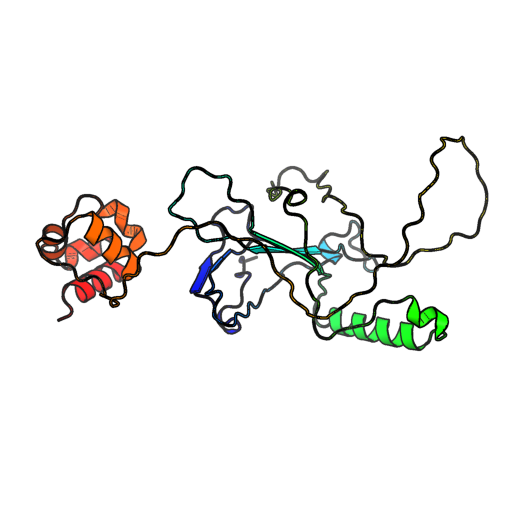5 1.00 91.06 225 THR A CA 1
ATOM 1743 C C . THR A 1 225 ? 23.016 -5.164 -31.751 1.00 91.06 225 THR A C 1
ATOM 1745 O O . THR A 1 225 ? 22.365 -5.915 -31.018 1.00 91.06 225 THR A O 1
ATOM 1748 N N . PRO A 1 226 ? 23.727 -4.141 -31.240 1.00 88.69 226 PRO A N 1
ATOM 1749 C CA . PRO A 1 226 ? 23.732 -3.827 -29.805 1.00 88.6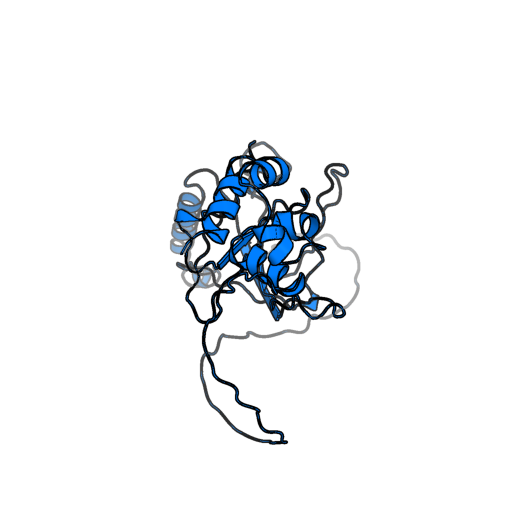9 226 PRO A CA 1
ATOM 1750 C C . PRO A 1 226 ? 22.331 -3.562 -29.218 1.00 88.69 226 PRO A C 1
ATOM 1752 O O . PRO A 1 226 ? 22.055 -3.891 -28.063 1.00 88.69 226 PRO A O 1
ATOM 1755 N N . ALA A 1 227 ? 21.404 -3.028 -30.025 1.00 83.94 227 ALA A N 1
ATOM 1756 C CA . ALA A 1 227 ? 20.008 -2.836 -29.626 1.00 83.94 227 ALA A CA 1
ATOM 1757 C C . ALA A 1 227 ? 19.281 -4.179 -29.424 1.00 83.94 227 ALA A C 1
ATOM 1759 O O . ALA A 1 227 ? 18.609 -4.377 -28.412 1.00 83.94 227 ALA A O 1
ATOM 1760 N N . HIS A 1 228 ? 19.490 -5.133 -30.338 1.00 84.25 228 HIS A N 1
ATOM 1761 C CA . HIS A 1 228 ? 18.972 -6.499 -30.200 1.00 84.25 228 HIS A CA 1
ATOM 1762 C C . HIS A 1 228 ? 19.598 -7.221 -29.001 1.00 84.25 228 HIS A C 1
ATOM 1764 O O . HIS A 1 228 ? 18.910 -7.917 -28.258 1.00 84.25 228 HIS A O 1
ATOM 1770 N N . LEU A 1 229 ? 20.894 -6.997 -28.756 1.00 88.12 229 LEU A N 1
ATOM 1771 C CA . LEU A 1 229 ? 21.604 -7.531 -27.592 1.00 88.12 229 LEU A CA 1
ATOM 1772 C C . LEU A 1 229 ? 21.025 -7.007 -26.274 1.00 88.12 229 LEU A C 1
ATOM 1774 O O . LEU A 1 229 ? 20.821 -7.770 -25.331 1.00 88.12 229 LEU A O 1
ATOM 1778 N N . THR A 1 230 ? 20.689 -5.720 -26.234 1.00 85.31 230 THR A N 1
ATOM 1779 C CA . THR A 1 230 ? 20.027 -5.098 -25.084 1.00 85.31 230 THR A CA 1
ATOM 1780 C C . THR A 1 230 ? 18.672 -5.747 -24.823 1.00 85.31 230 THR A C 1
ATOM 1782 O O . THR A 1 230 ? 18.372 -6.120 -23.689 1.00 85.31 230 THR A O 1
ATOM 1785 N N . GLN A 1 231 ? 17.857 -5.947 -25.859 1.00 83.62 231 GLN A N 1
ATOM 1786 C CA . GLN A 1 231 ? 16.557 -6.606 -25.721 1.00 83.62 231 GLN A CA 1
ATOM 1787 C C . GLN A 1 231 ? 16.696 -8.052 -25.222 1.00 83.62 231 GLN A C 1
ATOM 1789 O O . GLN A 1 231 ? 15.976 -8.471 -24.315 1.00 83.62 231 GLN A O 1
ATOM 1794 N N . TRP A 1 232 ? 17.673 -8.789 -25.747 1.00 90.69 232 TRP A N 1
ATOM 1795 C CA . TRP A 1 232 ? 17.980 -10.151 -25.322 1.00 90.69 232 TRP A CA 1
ATOM 1796 C C . TRP A 1 232 ? 18.420 -10.243 -23.853 1.00 90.69 232 TRP A C 1
ATOM 1798 O O . TRP A 1 232 ? 17.926 -11.088 -23.104 1.00 90.69 232 TRP A O 1
ATOM 1808 N N . MET A 1 233 ? 19.299 -9.345 -23.397 1.00 89.50 233 MET A N 1
ATOM 1809 C CA . MET A 1 233 ? 19.733 -9.313 -21.995 1.00 89.50 233 MET A CA 1
ATOM 1810 C C . MET A 1 233 ? 18.579 -8.985 -21.052 1.00 89.50 233 MET A C 1
ATOM 1812 O O . MET A 1 233 ? 18.478 -9.576 -19.977 1.00 89.50 233 MET A O 1
ATOM 1816 N N . ASN A 1 234 ? 17.679 -8.090 -21.461 1.00 82.94 234 ASN A N 1
ATOM 1817 C CA . ASN A 1 234 ? 16.469 -7.800 -20.701 1.00 82.94 234 ASN A CA 1
ATOM 1818 C C . ASN A 1 234 ? 15.565 -9.033 -20.586 1.00 82.94 234 ASN A C 1
ATOM 1820 O O . ASN A 1 234 ? 15.127 -9.367 -19.485 1.00 82.94 234 ASN A O 1
ATOM 1824 N N . TYR A 1 235 ? 15.366 -9.762 -21.687 1.00 87.75 235 TYR A N 1
ATOM 1825 C CA . TYR A 1 235 ? 14.575 -10.992 -21.696 1.00 87.75 235 TYR A CA 1
ATOM 1826 C C . TYR A 1 235 ? 15.143 -12.057 -20.740 1.00 87.75 235 TYR A C 1
ATOM 1828 O O . TYR A 1 235 ? 14.419 -12.641 -19.933 1.00 87.75 235 TYR A O 1
ATOM 1836 N N . HIS A 1 236 ? 16.462 -12.261 -20.744 1.00 85.75 236 HIS A N 1
ATOM 1837 C CA . HIS A 1 236 ? 17.108 -13.272 -19.904 1.00 85.75 236 HIS A CA 1
ATOM 1838 C C . HIS A 1 236 ? 17.424 -12.818 -18.470 1.00 85.75 236 HIS A C 1
ATOM 1840 O O . HIS A 1 236 ? 18.080 -13.557 -17.731 1.00 85.75 236 HIS A O 1
ATOM 1846 N N . ARG A 1 237 ? 16.917 -11.664 -18.011 1.00 85.81 237 ARG A N 1
ATOM 1847 C CA . ARG A 1 237 ? 17.187 -11.108 -16.666 1.00 85.81 237 ARG A CA 1
ATOM 1848 C C . ARG A 1 237 ? 18.681 -10.853 -16.423 1.00 85.81 237 ARG A C 1
ATOM 1850 O O . ARG A 1 237 ? 19.209 -11.189 -15.366 1.00 85.81 237 ARG A O 1
ATOM 1857 N N . LEU A 1 238 ? 19.353 -10.304 -17.430 1.00 89.50 238 LEU A N 1
ATOM 1858 C CA . LEU A 1 238 ? 20.765 -9.908 -17.438 1.00 89.50 238 LEU A CA 1
ATOM 1859 C C . LEU A 1 238 ? 20.904 -8.379 -17.606 1.00 89.50 238 LEU A C 1
ATOM 1861 O O . LEU A 1 238 ? 21.960 -7.884 -17.986 1.00 89.50 238 LEU A O 1
ATOM 1865 N N . THR A 1 239 ? 19.843 -7.619 -17.299 1.00 86.44 239 THR A N 1
ATOM 1866 C CA . THR A 1 239 ? 19.748 -6.158 -17.488 1.00 86.44 239 THR A CA 1
ATOM 1867 C C . THR A 1 239 ? 20.862 -5.374 -16.795 1.00 86.44 239 THR A C 1
ATOM 1869 O O . THR A 1 239 ? 21.309 -4.356 -17.316 1.00 86.44 239 THR A O 1
ATOM 1872 N N . GLN A 1 240 ? 21.367 -5.864 -15.658 1.00 89.12 240 GLN A N 1
ATOM 1873 C CA . GLN A 1 240 ? 22.477 -5.228 -14.937 1.00 89.12 240 GLN A CA 1
ATOM 1874 C C . GLN A 1 240 ? 23.775 -5.144 -15.759 1.00 89.12 240 GLN A C 1
ATOM 1876 O O . GLN A 1 240 ? 24.626 -4.310 -15.465 1.00 89.12 240 GLN A O 1
ATOM 1881 N N . TYR A 1 241 ? 23.902 -5.948 -16.821 1.00 93.19 241 TYR A N 1
ATOM 1882 C CA . TYR A 1 241 ? 25.057 -5.955 -17.719 1.00 93.19 241 TYR A CA 1
ATOM 1883 C C . TYR A 1 241 ? 24.823 -5.202 -19.035 1.00 93.19 241 TYR A C 1
ATOM 1885 O O . TYR A 1 241 ? 25.736 -5.122 -19.852 1.00 93.19 241 TYR A O 1
ATOM 1893 N N . VAL A 1 242 ? 23.641 -4.610 -19.253 1.00 89.00 242 VAL A N 1
ATOM 1894 C CA . VAL A 1 242 ? 23.329 -3.879 -20.497 1.00 89.00 242 VAL A CA 1
ATOM 1895 C C . VAL A 1 242 ? 24.328 -2.751 -20.743 1.00 89.00 242 VAL A C 1
ATOM 1897 O O . VAL A 1 242 ? 24.823 -2.611 -21.854 1.00 89.00 242 VAL A O 1
ATOM 1900 N N . ASN A 1 243 ? 24.700 -1.999 -19.702 1.00 86.88 243 ASN A N 1
ATOM 1901 C CA . ASN A 1 243 ? 25.715 -0.949 -19.826 1.00 86.88 243 ASN A CA 1
ATOM 1902 C C . ASN A 1 243 ? 27.121 -1.524 -20.051 1.00 86.88 243 ASN A C 1
ATOM 1904 O O . ASN A 1 243 ? 27.905 -0.954 -20.803 1.00 86.88 243 ASN A O 1
ATOM 1908 N N . THR A 1 244 ? 27.429 -2.667 -19.433 1.00 92.06 244 THR A N 1
ATOM 1909 C CA . THR A 1 244 ? 28.712 -3.368 -19.597 1.00 92.06 244 THR A CA 1
ATOM 1910 C C . THR A 1 244 ? 28.927 -3.821 -21.041 1.00 92.06 244 THR A C 1
ATOM 1912 O O . THR A 1 244 ? 30.043 -3.746 -21.545 1.00 92.06 244 THR A O 1
ATOM 1915 N N . PHE A 1 245 ? 27.857 -4.232 -21.726 1.00 92.81 245 PHE A N 1
ATOM 1916 C CA . PHE A 1 245 ? 27.888 -4.723 -23.105 1.00 92.81 245 PHE A CA 1
ATOM 1917 C C . PHE A 1 245 ? 27.262 -3.751 -24.122 1.00 92.81 245 PHE A C 1
ATOM 1919 O O . PHE A 1 245 ? 26.985 -4.146 -25.251 1.00 92.81 245 PHE A O 1
ATOM 1926 N N . ALA A 1 246 ? 27.069 -2.474 -23.768 1.00 86.56 246 ALA A N 1
ATOM 1927 C CA . ALA A 1 246 ? 26.329 -1.499 -24.584 1.00 86.56 246 ALA A CA 1
ATOM 1928 C C . ALA A 1 246 ? 26.906 -1.287 -25.997 1.00 86.56 246 ALA A C 1
ATOM 1930 O O . ALA A 1 246 ? 26.192 -0.887 -26.916 1.00 86.56 246 ALA A O 1
ATOM 1931 N N . HIS A 1 247 ? 28.200 -1.563 -26.174 1.00 87.44 247 HIS A N 1
ATOM 1932 C CA . HIS A 1 247 ? 28.914 -1.426 -27.445 1.00 87.44 247 HIS A CA 1
ATOM 1933 C C . HIS A 1 247 ? 29.260 -2.765 -28.109 1.00 87.44 247 HIS A C 1
ATOM 1935 O O . HIS A 1 247 ? 29.984 -2.781 -29.100 1.00 87.44 247 HIS A O 1
ATOM 1941 N N . PHE A 1 248 ? 28.759 -3.881 -27.579 1.00 90.50 248 PHE A N 1
ATOM 1942 C CA . PHE A 1 248 ? 29.022 -5.211 -28.116 1.00 90.50 248 PHE A CA 1
ATOM 1943 C C . PHE A 1 248 ? 27.944 -5.586 -29.132 1.00 90.50 248 PHE A C 1
ATOM 1945 O O . PHE A 1 248 ? 26.748 -5.382 -28.908 1.00 90.50 248 PHE A O 1
ATOM 1952 N N . SER A 1 249 ? 28.364 -6.166 -30.252 1.00 91.94 249 SER A N 1
ATOM 1953 C CA . SER A 1 249 ? 27.462 -6.879 -31.153 1.00 91.94 249 SER A CA 1
ATOM 1954 C C . SER A 1 249 ? 27.215 -8.308 -30.658 1.00 91.94 249 SER A C 1
ATOM 1956 O O . SER A 1 249 ? 27.966 -8.844 -29.837 1.00 91.94 249 SER A O 1
ATOM 1958 N N . GLY A 1 250 ? 26.189 -8.973 -31.192 1.00 89.50 250 GLY A N 1
ATOM 1959 C CA . GLY A 1 250 ? 25.958 -10.393 -30.921 1.00 89.50 250 GLY A CA 1
ATOM 1960 C C . GLY A 1 250 ? 27.149 -11.266 -31.314 1.00 89.50 250 GLY A C 1
ATOM 1961 O O . GLY A 1 250 ? 27.493 -12.203 -30.599 1.00 89.50 250 GLY A O 1
ATOM 1962 N N . GLY A 1 251 ? 27.848 -10.912 -32.395 1.00 88.94 251 GLY A N 1
ATOM 1963 C CA . GLY A 1 251 ? 29.084 -11.573 -32.798 1.00 88.94 251 GLY A CA 1
ATOM 1964 C C . GLY A 1 251 ? 30.238 -11.387 -31.811 1.00 88.94 251 GLY A C 1
ATOM 1965 O O . GLY A 1 251 ? 31.077 -12.281 -31.721 1.00 88.94 251 GLY A O 1
ATOM 1966 N N . ASP A 1 252 ? 30.306 -10.263 -31.093 1.00 92.75 252 ASP A N 1
ATOM 1967 C CA . ASP A 1 252 ? 31.314 -10.034 -30.048 1.00 92.75 252 ASP A CA 1
ATOM 1968 C C . ASP A 1 252 ? 30.988 -10.851 -28.796 1.00 92.75 252 ASP A C 1
ATOM 1970 O O . ASP A 1 252 ? 31.862 -11.537 -28.271 1.00 92.75 252 ASP A O 1
ATOM 1974 N N . LEU A 1 253 ? 29.715 -10.866 -28.380 1.00 93.56 253 LEU A N 1
ATOM 1975 C CA . LEU A 1 253 ? 29.266 -11.640 -27.220 1.00 93.56 253 LEU A CA 1
ATOM 1976 C C . LEU A 1 253 ? 29.416 -13.157 -27.439 1.00 93.56 253 LEU A C 1
ATOM 1978 O O . LEU A 1 253 ? 29.858 -13.868 -26.542 1.00 93.56 253 LEU A O 1
ATOM 1982 N N . LEU A 1 254 ? 29.121 -13.657 -28.646 1.00 93.38 254 LEU A N 1
ATOM 1983 C CA . LEU A 1 254 ? 29.287 -15.073 -29.013 1.00 93.38 254 LEU A CA 1
ATOM 1984 C C . LEU A 1 254 ? 30.757 -15.518 -29.131 1.00 93.38 254 LEU A C 1
ATOM 1986 O O . LEU A 1 254 ? 31.023 -16.717 -29.185 1.00 93.38 254 LEU A O 1
ATOM 1990 N N . ARG A 1 255 ? 31.712 -14.582 -29.207 1.00 92.94 255 ARG A N 1
ATOM 1991 C CA . ARG A 1 255 ? 33.156 -14.879 -29.248 1.00 92.94 255 ARG A CA 1
ATOM 1992 C C . ARG A 1 255 ? 33.795 -14.950 -27.861 1.00 92.94 255 ARG A C 1
ATOM 1994 O O . ARG A 1 255 ? 34.921 -15.433 -27.760 1.00 92.94 255 ARG A O 1
ATOM 2001 N N . MET A 1 256 ? 33.109 -14.484 -26.819 1.00 93.50 256 MET A N 1
ATOM 2002 C CA . MET A 1 256 ? 33.622 -14.517 -25.451 1.00 93.50 256 MET A CA 1
ATOM 2003 C C . MET A 1 256 ? 33.659 -15.944 -24.906 1.00 93.50 256 MET A C 1
ATOM 2005 O O . MET A 1 256 ? 32.708 -16.714 -25.065 1.00 93.50 256 MET A O 1
ATOM 2009 N N . SER A 1 257 ? 34.757 -16.293 -24.235 1.00 95.75 257 SER A N 1
ATOM 2010 C CA . SER A 1 257 ? 34.852 -17.572 -23.537 1.00 95.75 257 SER A CA 1
ATOM 2011 C C . SER A 1 257 ? 33.964 -17.583 -22.288 1.00 95.75 257 SER A C 1
ATOM 2013 O O . SER A 1 257 ? 33.517 -16.544 -21.790 1.00 95.75 257 SER A O 1
ATOM 2015 N N . LYS A 1 258 ? 33.709 -18.780 -21.754 1.00 95.25 258 LYS A N 1
ATOM 2016 C CA . LYS A 1 258 ? 32.979 -18.933 -20.491 1.00 95.25 258 LYS A CA 1
ATOM 2017 C C . LYS A 1 258 ? 33.705 -18.216 -19.349 1.00 95.25 258 LYS A C 1
ATOM 2019 O O . LYS A 1 258 ? 33.063 -17.608 -18.496 1.00 95.25 258 LYS A O 1
ATOM 2024 N N . GLU A 1 259 ? 35.031 -18.279 -19.346 1.00 94.06 259 GLU A N 1
ATOM 2025 C CA . GLU A 1 259 ? 35.901 -17.653 -18.356 1.00 94.06 259 GLU A CA 1
ATOM 2026 C C . GLU A 1 259 ? 35.810 -16.121 -18.418 1.00 94.06 259 GLU A C 1
ATOM 2028 O O . GLU A 1 259 ? 35.662 -15.492 -17.369 1.00 94.06 259 GLU A O 1
ATOM 2033 N N . ASP A 1 260 ? 35.777 -15.529 -19.618 1.00 95.50 260 ASP A N 1
ATOM 2034 C CA . ASP A 1 260 ? 35.607 -14.077 -19.795 1.00 95.50 260 ASP A CA 1
ATOM 2035 C C . ASP A 1 260 ? 34.261 -13.597 -19.232 1.00 95.50 260 ASP A C 1
ATOM 2037 O O . ASP A 1 260 ? 34.187 -12.598 -18.511 1.00 95.50 260 ASP A O 1
ATOM 2041 N N . LEU A 1 261 ? 33.182 -14.337 -19.513 1.00 95.38 261 LEU A N 1
ATOM 2042 C CA . LEU A 1 261 ? 31.844 -14.013 -19.008 1.00 95.38 261 LEU A CA 1
ATOM 2043 C C . LEU A 1 261 ? 31.759 -14.148 -17.484 1.00 95.38 261 LEU A C 1
ATOM 2045 O O . LEU A 1 261 ? 31.122 -13.324 -16.832 1.00 95.38 261 LEU A O 1
ATOM 2049 N N . ILE A 1 262 ? 32.419 -15.144 -16.891 1.00 94.25 262 ILE A N 1
ATOM 2050 C CA . ILE A 1 262 ? 32.516 -15.281 -15.429 1.00 94.25 262 ILE A CA 1
ATOM 2051 C C . ILE A 1 262 ? 33.299 -14.121 -14.819 1.00 94.25 262 ILE A C 1
ATOM 2053 O O . ILE A 1 262 ? 32.911 -13.615 -13.766 1.00 94.25 262 ILE A O 1
ATOM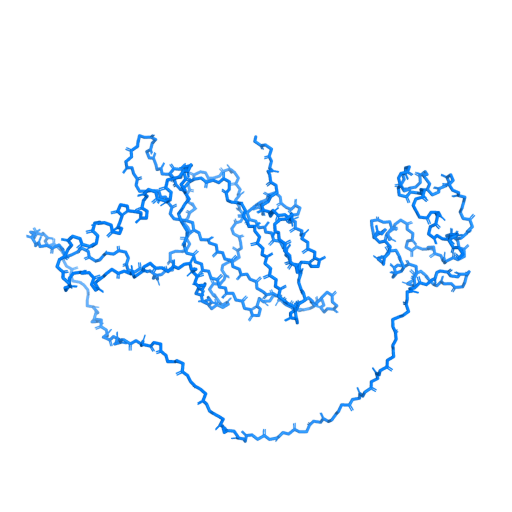 2057 N N . GLN A 1 263 ? 34.379 -13.682 -15.459 1.00 93.81 263 GLN A N 1
ATOM 2058 C CA . GLN A 1 263 ? 35.189 -12.580 -14.953 1.00 93.81 263 GLN A CA 1
ATOM 2059 C C . GLN A 1 263 ? 34.426 -11.248 -14.975 1.00 93.81 263 GLN A C 1
ATOM 2061 O O . GLN A 1 263 ? 34.572 -10.448 -14.054 1.00 93.81 263 GLN A O 1
ATOM 2066 N N . ILE A 1 264 ? 33.592 -11.024 -15.994 1.00 89.94 264 ILE A N 1
ATOM 2067 C CA . ILE A 1 264 ? 32.835 -9.777 -16.165 1.00 89.94 264 ILE A CA 1
ATOM 2068 C C . ILE A 1 264 ? 31.532 -9.780 -15.358 1.00 89.94 264 ILE A C 1
ATOM 2070 O O . ILE A 1 264 ? 31.200 -8.783 -14.718 1.00 89.94 264 ILE A O 1
ATOM 2074 N N . CYS A 1 265 ? 30.789 -10.888 -15.368 1.00 93.94 265 CYS A N 1
ATOM 2075 C CA . CYS A 1 265 ? 29.464 -10.965 -14.750 1.00 93.94 265 CYS A CA 1
ATOM 2076 C C . CYS A 1 265 ? 29.473 -11.587 -13.346 1.00 93.94 265 CYS A C 1
ATOM 2078 O O . CYS A 1 265 ? 28.488 -11.474 -12.619 1.00 93.94 265 CYS A O 1
ATOM 2080 N N . GLY A 1 266 ? 30.567 -12.229 -12.942 1.00 90.88 266 GLY A N 1
ATOM 2081 C CA . GLY A 1 266 ? 30.637 -13.057 -11.742 1.00 90.88 266 GLY A CA 1
ATOM 2082 C C . GLY A 1 266 ? 30.261 -14.516 -12.020 1.00 90.88 266 GLY A C 1
ATOM 2083 O O . GLY A 1 266 ? 29.640 -14.848 -13.028 1.00 90.88 266 GLY A O 1
ATOM 2084 N N . LEU A 1 267 ? 30.640 -15.412 -11.102 1.00 82.69 267 LEU A N 1
ATOM 2085 C CA . LEU A 1 267 ? 30.550 -16.866 -11.296 1.00 82.69 267 LEU A CA 1
ATOM 2086 C C . LEU A 1 267 ? 29.139 -17.350 -11.662 1.00 82.69 267 LEU A C 1
ATOM 2088 O O . LEU A 1 267 ? 28.987 -18.144 -12.585 1.00 82.69 267 LEU A O 1
ATOM 2092 N N . ALA A 1 268 ? 28.113 -16.869 -10.957 1.00 88.19 268 ALA A N 1
ATOM 2093 C CA . ALA A 1 268 ? 26.738 -17.314 -11.170 1.00 88.19 268 ALA A CA 1
ATOM 2094 C C . ALA A 1 268 ? 26.171 -16.822 -12.512 1.00 88.19 268 ALA A C 1
ATOM 2096 O O . ALA A 1 268 ? 25.714 -17.625 -13.329 1.00 88.19 268 ALA A O 1
ATOM 2097 N N . ASP A 1 269 ? 26.238 -15.514 -12.763 1.00 91.25 269 ASP A N 1
ATOM 2098 C CA . ASP A 1 269 ? 25.632 -14.913 -13.951 1.00 91.25 269 ASP A CA 1
ATOM 2099 C C . ASP A 1 269 ? 26.453 -15.147 -15.225 1.00 91.25 269 ASP A C 1
ATOM 2101 O O . ASP A 1 269 ? 25.869 -15.320 -16.293 1.00 91.25 269 ASP A O 1
ATOM 2105 N N . GLY A 1 270 ? 27.780 -15.271 -15.127 1.00 95.06 270 GLY A N 1
ATOM 2106 C CA . GLY A 1 270 ? 28.640 -15.625 -16.258 1.00 95.06 270 GLY A CA 1
ATOM 2107 C C . GLY A 1 270 ? 28.396 -17.046 -16.772 1.00 95.06 270 GLY A C 1
ATOM 2108 O O . GLY A 1 270 ? 28.238 -17.249 -17.977 1.00 95.06 270 GLY A O 1
ATOM 2109 N N . ILE A 1 271 ? 28.266 -18.033 -15.872 1.00 90.50 271 ILE A N 1
ATOM 2110 C CA . ILE A 1 271 ? 27.891 -19.409 -16.254 1.00 90.50 271 ILE A CA 1
ATOM 2111 C C . ILE A 1 271 ? 26.496 -19.424 -16.887 1.00 90.50 271 ILE A C 1
ATOM 2113 O O . ILE A 1 271 ? 26.284 -20.075 -17.912 1.00 90.50 271 ILE A O 1
ATOM 2117 N N . ARG A 1 272 ? 25.544 -18.701 -16.286 1.00 94.50 272 ARG A N 1
ATOM 2118 C CA . ARG A 1 272 ? 24.170 -18.607 -16.782 1.00 94.50 272 ARG A CA 1
ATOM 2119 C C . ARG A 1 272 ? 24.123 -17.996 -18.182 1.00 94.50 272 ARG A C 1
ATOM 2121 O O . ARG A 1 272 ? 23.502 -18.586 -19.059 1.00 94.50 272 ARG A O 1
ATOM 2128 N N . MET A 1 273 ? 24.802 -16.873 -18.413 1.00 93.44 273 MET A N 1
ATOM 2129 C CA . MET A 1 273 ? 24.839 -16.200 -19.715 1.00 93.44 273 MET A CA 1
ATOM 2130 C C . MET A 1 273 ? 25.486 -17.081 -20.794 1.00 93.44 273 MET A C 1
ATOM 2132 O O . MET A 1 273 ? 24.917 -17.220 -21.876 1.00 93.44 273 MET A O 1
ATOM 2136 N N . TYR A 1 274 ? 26.607 -17.748 -20.492 1.00 94.56 274 TYR A N 1
ATOM 2137 C CA . TYR A 1 274 ? 27.276 -18.650 -21.437 1.00 94.56 274 TYR A CA 1
ATOM 2138 C C . TYR A 1 274 ? 26.367 -19.799 -21.896 1.00 94.56 274 TYR A C 1
ATOM 2140 O O . TYR A 1 274 ? 26.282 -20.085 -23.091 1.00 94.56 274 TYR A O 1
ATOM 2148 N N . ASN A 1 275 ? 25.653 -20.425 -20.954 1.00 91.88 275 ASN A N 1
ATOM 2149 C CA . ASN A 1 275 ? 24.747 -21.533 -21.250 1.00 91.88 275 ASN A CA 1
ATOM 2150 C C . ASN A 1 275 ? 23.554 -21.097 -22.105 1.00 91.88 275 ASN A C 1
ATOM 2152 O O . ASN A 1 275 ? 23.143 -21.851 -22.975 1.00 91.88 275 ASN A O 1
ATOM 2156 N N . ILE A 1 276 ? 23.008 -19.896 -21.882 1.00 91.31 276 ILE A N 1
ATOM 2157 C CA . ILE A 1 276 ? 21.890 -19.378 -22.685 1.00 91.31 276 ILE A CA 1
ATOM 2158 C C . ILE A 1 276 ? 22.353 -19.087 -24.121 1.00 91.31 276 ILE A C 1
ATOM 2160 O O . ILE A 1 276 ? 21.639 -19.410 -25.062 1.00 91.31 276 ILE A O 1
ATOM 2164 N N . LEU A 1 277 ? 23.559 -18.537 -24.305 1.00 90.06 277 LEU A N 1
ATOM 2165 C CA . LEU A 1 277 ? 24.119 -18.256 -25.637 1.00 90.06 277 LEU A CA 1
ATOM 2166 C C . LEU A 1 277 ? 24.418 -19.521 -26.457 1.00 90.06 277 LEU A C 1
ATOM 2168 O O . LEU A 1 277 ? 24.419 -19.463 -27.683 1.00 90.06 277 LEU A O 1
ATOM 2172 N N . HIS A 1 278 ? 24.685 -20.646 -25.789 1.00 85.56 278 HIS A N 1
ATOM 2173 C CA . HIS A 1 278 ? 25.079 -21.911 -26.422 1.00 85.56 278 HIS A CA 1
ATOM 2174 C C . HIS A 1 278 ? 24.032 -23.025 -26.277 1.00 85.56 278 HIS A C 1
ATOM 2176 O O . HIS A 1 278 ? 24.302 -24.171 -26.647 1.00 85.56 278 HIS A O 1
ATOM 2182 N N . ALA A 1 279 ? 22.848 -22.709 -25.748 1.00 77.44 279 ALA A N 1
ATOM 2183 C CA . ALA A 1 279 ? 21.716 -23.623 -25.735 1.00 77.44 279 ALA A CA 1
ATOM 2184 C C . ALA A 1 279 ? 21.250 -23.832 -27.185 1.00 77.44 279 ALA A C 1
ATOM 2186 O O . ALA A 1 279 ? 20.837 -22.881 -27.845 1.00 77.44 279 ALA A O 1
ATOM 2187 N N . LYS A 1 280 ? 21.399 -25.063 -27.689 1.00 54.66 280 LYS A N 1
ATOM 2188 C CA . LYS A 1 280 ? 20.884 -25.486 -28.999 1.00 54.66 280 LYS A CA 1
ATOM 2189 C C . LYS A 1 280 ? 19.406 -25.824 -28.923 1.00 54.66 280 LYS A C 1
ATOM 2191 O O . LYS A 1 280 ? 19.021 -26.464 -27.919 1.00 54.66 280 LYS A O 1
#